Protein AF-A0A199UNR7-F1 (afdb_monomer)

Solvent-accessible surface area (backbone atoms only — not comparable to full-atom values): 13804 Å² total; per-residue (Å²): 111,67,66,64,53,51,51,52,52,50,52,52,49,51,50,49,51,55,50,48,45,63,70,42,50,60,59,48,50,53,36,59,68,68,33,53,96,53,27,48,63,50,45,42,53,50,50,54,52,56,42,51,53,48,44,53,50,49,54,63,61,47,64,79,64,77,68,59,67,69,63,51,52,53,53,45,52,50,51,52,51,46,54,53,48,46,53,53,53,47,50,47,57,50,38,76,45,40,69,61,51,30,49,52,48,23,48,53,53,56,45,29,46,97,84,70,43,80,56,74,55,76,66,84,68,60,61,69,61,39,49,51,52,18,50,51,54,24,50,41,35,52,42,56,40,23,42,66,54,79,57,96,71,82,71,62,59,54,63,50,48,50,68,73,67,44,87,71,82,56,90,84,61,84,86,84,80,96,75,73,86,80,73,58,79,42,73,32,84,60,56,98,74,51,59,72,93,37,51,62,44,37,33,41,52,50,53,50,50,50,52,51,52,48,63,73,46,45,59,62,54,51,50,47,52,52,45,20,52,50,44,53,56,54,67,74,67,64,80,89,125

Radius of gyration: 25.07 Å; Cα contacts (8 Å, |Δi|>4): 205; chains: 1; bounding box: 61×48×82 Å

Nearest PDB structures (foldseek):
  5och-assembly3_F  TM=2.591E-01  e=4.510E+00  Homo sapiens

Sequence (241 aa):
ISSVRAEKLSELSAQYEGRLNKALAEPVEALLDAAGDDTWPAIRKLLQKETRAAVSGLSSALSAYELDQETVDKMLLKLENYAKSVVESKAKEEAGRVLIRMKDRFSTLFSRDADSMPRVWTGKEDIRSITKTARSASMKLLSVMAAVRLDDESDNIEKTISRALGDNTNANSGVTDRSIQSFDPLASSSWDEVPIERTLITPVQCKSLWRQFKAETEYTVTQAIAAQATFSNCSLLTPVF

Secondary structure (DSSP, 8-state):
-HHHHHHHHHHHHHHHHHHHHHHHHHHHHHHHHH--TTHHHHHHHHHHHHHHHHHHHHHHHHGGG---HHHHHHHHHHHHHHHHHHHHHHHHHHHHTHHHHHHHHHHHHHHB-TTSPBPP--S-S-HHHHHHHHHHHHHHHHHHTTB---SS----HHHHHHHHHS--TTTT---S---S----GGG-SS-TTS-GGGBSS-HHHHHHHHHHHHHHHHHHHHHHHHHHHHHHHHHTT----

pLDDT: mean 87.5, std 14.68, range [34.09, 98.25]

Foldseek 3Di:
DVVVLVVVLVVLLVVLLVVLLVQQQVVLLVLLLQLDPCSQVVSLVSLVVSLVVSLVVSLVVCVVVPDDPVVSVVSSVVSSVSSVVSSLVNLLVNLVCLLVSLLVLLCQQLQADPVSDGDQLQQPDPLVVSNLVSNLSSLSSNQSSFWRPSDPDDFCSSVLSCVLVPPPVPPPDDDDDDDDPPPNCLVDQDGPRGDPSGGSAGSVRSVVSSVVSCVVCVVVSVVSVVSNVVNVVVVVVDDPD

Organism: Ananas comosus (NCBI:txid4615)

InterPro domains:
  IPR008803 RHD3/Sey1 [PTHR45923] (1-240)
  IPR046758 Sey1/RHD3-like, three-helix bundle domain [PF20428] (1-224)

Structure (mmCIF, N/CA/C/O backbone):
data_AF-A0A199UNR7-F1
#
_entry.id   AF-A0A199UNR7-F1
#
loop_
_atom_site.group_PDB
_atom_site.id
_atom_site.type_symbol
_atom_site.label_atom_id
_atom_site.label_alt_id
_atom_site.label_comp_id
_atom_site.label_asym_id
_atom_site.label_entity_id
_atom_site.label_seq_id
_atom_site.pdbx_PDB_ins_code
_atom_site.Cartn_x
_atom_site.Cartn_y
_atom_site.Cartn_z
_atom_site.occupancy
_atom_site.B_iso_or_equiv
_atom_site.auth_seq_id
_atom_site.auth_comp_id
_atom_site.auth_asym_id
_atom_site.auth_atom_id
_atom_site.pdbx_PDB_model_num
ATOM 1 N N . ILE A 1 1 ? -12.000 -0.729 43.894 1.00 60.19 1 ILE A N 1
ATOM 2 C CA . ILE A 1 1 ? -12.624 -1.680 42.935 1.00 60.19 1 ILE A CA 1
ATOM 3 C C . ILE A 1 1 ? -12.723 -1.077 41.528 1.00 60.19 1 ILE A C 1
ATOM 5 O O . ILE A 1 1 ? -12.331 -1.761 40.592 1.00 60.19 1 ILE A O 1
ATOM 9 N N . SER A 1 2 ? -13.137 0.189 41.349 1.00 69.75 2 SER A N 1
ATOM 10 C CA . SER A 1 2 ? -13.191 0.811 40.008 1.00 69.75 2 SER A CA 1
ATOM 11 C C . SER A 1 2 ? -11.822 0.941 39.316 1.00 69.75 2 SER A C 1
ATOM 13 O O . SER A 1 2 ? -11.742 0.645 38.131 1.00 69.75 2 SER A O 1
ATOM 15 N N . SER A 1 3 ? -10.744 1.278 40.045 1.00 78.50 3 SER A N 1
ATOM 16 C CA . SER A 1 3 ? -9.379 1.386 39.475 1.00 78.50 3 SER A CA 1
ATOM 17 C C . SER A 1 3 ? -8.889 0.069 38.863 1.00 78.50 3 SER A C 1
ATOM 19 O O . SER A 1 3 ? -8.519 0.022 37.699 1.00 78.50 3 SER A O 1
ATOM 21 N N . VAL A 1 4 ? -8.993 -1.033 39.615 1.00 85.3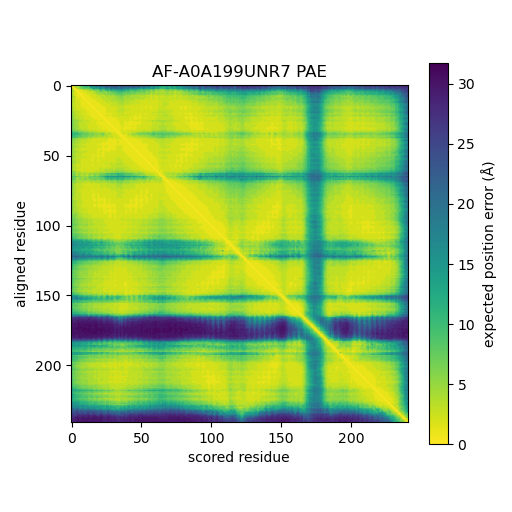1 4 VAL A N 1
ATOM 22 C CA . VAL A 1 4 ? -8.549 -2.366 39.165 1.00 85.31 4 VAL A CA 1
ATOM 23 C C . VAL A 1 4 ? -9.380 -2.869 37.978 1.00 85.31 4 VAL A C 1
ATOM 25 O O . VAL A 1 4 ? -8.854 -3.508 37.072 1.00 85.31 4 VAL A O 1
ATOM 28 N N . ARG A 1 5 ? -10.691 -2.584 37.959 1.00 82.94 5 ARG A N 1
ATOM 29 C CA . ARG A 1 5 ? -11.564 -2.931 36.826 1.00 82.94 5 ARG A CA 1
ATOM 30 C C . ARG A 1 5 ? -11.194 -2.128 35.576 1.00 82.94 5 ARG A C 1
ATOM 32 O O . ARG A 1 5 ? -11.126 -2.709 34.501 1.00 82.94 5 ARG A O 1
ATOM 39 N N . ALA A 1 6 ? -10.921 -0.832 35.716 1.00 85.81 6 ALA A N 1
ATOM 40 C CA . ALA A 1 6 ? -10.490 0.016 34.607 1.00 85.81 6 ALA A CA 1
ATOM 41 C C . ALA A 1 6 ? -9.133 -0.427 34.028 1.00 85.81 6 ALA A C 1
ATOM 43 O O . ALA A 1 6 ? -8.996 -0.523 32.810 1.00 85.81 6 ALA A O 1
ATOM 44 N N . GLU A 1 7 ? -8.167 -0.773 34.883 1.00 89.12 7 GLU A N 1
ATOM 45 C CA . GLU A 1 7 ? -6.861 -1.304 34.465 1.00 89.12 7 GLU A CA 1
ATOM 46 C C . GLU A 1 7 ? -7.005 -2.596 33.652 1.00 89.12 7 GLU A C 1
ATOM 48 O O . GLU A 1 7 ? -6.481 -2.681 32.542 1.00 89.12 7 GLU A O 1
ATOM 53 N N . LYS A 1 8 ? -7.794 -3.563 34.139 1.00 90.62 8 LYS A N 1
ATOM 54 C CA . LYS A 1 8 ? -8.042 -4.825 33.420 1.00 90.62 8 LYS A CA 1
ATOM 55 C C . LYS A 1 8 ? -8.716 -4.619 32.063 1.00 90.62 8 LYS A C 1
ATOM 57 O O . LYS A 1 8 ? -8.389 -5.310 31.104 1.00 90.62 8 LYS A O 1
ATOM 62 N N . LEU A 1 9 ? -9.648 -3.670 31.963 1.00 91.00 9 LEU A N 1
ATOM 63 C CA . LEU A 1 9 ? -10.309 -3.342 30.695 1.00 91.00 9 LEU A CA 1
ATOM 64 C C . LEU A 1 9 ? -9.353 -2.668 29.706 1.00 91.00 9 LEU A C 1
ATOM 66 O O . LEU A 1 9 ? -9.408 -2.945 28.506 1.00 91.00 9 LEU A O 1
ATOM 70 N N . SER A 1 10 ? -8.455 -1.817 30.205 1.00 91.19 10 SER A N 1
ATOM 71 C CA . 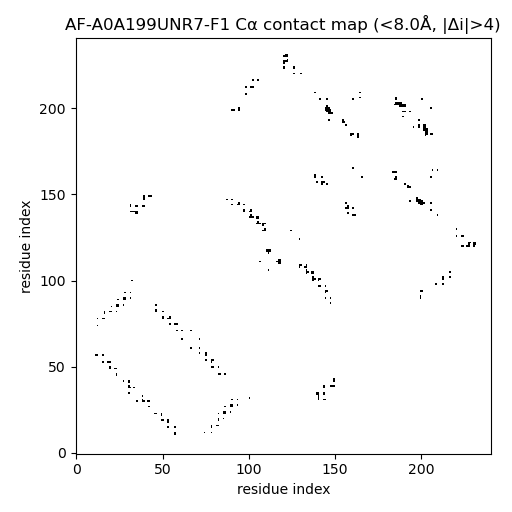SER A 1 10 ? -7.397 -1.217 29.393 1.00 91.19 10 SER A CA 1
ATOM 72 C C . SER A 1 10 ? -6.417 -2.275 28.884 1.00 91.19 10 SER A C 1
ATOM 74 O O . SER A 1 10 ? -6.073 -2.266 27.705 1.00 91.19 10 SER A O 1
ATOM 76 N N . GLU A 1 11 ? -6.000 -3.206 29.743 1.00 94.19 11 GLU A N 1
ATOM 77 C CA . GLU A 1 11 ? -5.126 -4.323 29.372 1.00 94.19 11 GLU A CA 1
ATOM 78 C C . GLU A 1 11 ? -5.786 -5.230 28.325 1.00 94.19 11 GLU A C 1
ATOM 80 O O . GLU A 1 11 ? -5.172 -5.563 27.311 1.00 94.19 11 GLU A O 1
ATOM 85 N N . LEU A 1 12 ? -7.064 -5.567 28.522 1.00 93.62 12 LEU A N 1
ATOM 86 C CA . LEU A 1 12 ? -7.842 -6.350 27.565 1.00 93.62 12 LEU A CA 1
ATOM 87 C C . LEU A 1 12 ? -7.937 -5.639 26.209 1.00 93.62 12 LEU A C 1
ATOM 89 O O . LEU A 1 12 ? -7.694 -6.254 25.172 1.00 93.62 12 LEU A O 1
ATOM 93 N N . SER A 1 13 ? -8.234 -4.337 26.208 1.00 92.31 13 SER A N 1
ATOM 94 C CA . SER A 1 13 ? -8.294 -3.534 24.981 1.00 92.31 13 SER A CA 1
ATOM 95 C C . SER A 1 13 ? -6.945 -3.529 24.259 1.00 92.31 13 SER A C 1
ATOM 97 O O . SER A 1 13 ? -6.887 -3.829 23.069 1.00 92.31 13 SER A O 1
ATOM 99 N N . ALA A 1 14 ? -5.850 -3.292 24.988 1.00 95.44 14 ALA A N 1
ATOM 100 C CA . ALA A 1 14 ? -4.495 -3.312 24.441 1.00 95.44 14 ALA A CA 1
ATOM 101 C C . ALA A 1 14 ? -4.108 -4.693 23.881 1.00 95.44 14 ALA A C 1
ATOM 103 O O . ALA A 1 14 ? -3.422 -4.785 22.863 1.00 95.44 14 ALA A O 1
ATOM 104 N N . GLN A 1 15 ? -4.575 -5.782 24.500 1.00 96.62 15 GLN A N 1
ATOM 105 C CA . GLN A 1 15 ? -4.359 -7.135 23.990 1.00 96.62 15 GLN A CA 1
ATOM 106 C C . GLN A 1 15 ? -5.033 -7.339 22.625 1.00 96.62 15 GLN A C 1
ATOM 108 O O . GLN A 1 15 ? -4.413 -7.903 21.719 1.00 96.62 15 GLN A O 1
ATOM 113 N N . TYR A 1 16 ? -6.283 -6.899 22.466 1.00 96.31 16 TYR A N 1
ATOM 114 C CA . TYR A 1 16 ? -7.000 -7.006 21.192 1.00 96.31 16 TYR A CA 1
ATOM 115 C C . TYR A 1 16 ? -6.423 -6.074 20.124 1.00 96.31 16 TYR A C 1
ATOM 117 O O . TYR A 1 16 ? -6.224 -6.524 18.996 1.00 96.31 16 TYR A O 1
ATOM 125 N N . GLU A 1 17 ? -6.067 -4.838 20.481 1.00 97.25 17 GLU A N 1
ATOM 126 C CA . GLU A 1 17 ? -5.335 -3.914 19.605 1.00 97.25 17 GLU A CA 1
ATOM 127 C C . GLU A 1 17 ? -4.019 -4.557 19.122 1.00 97.25 17 GLU A C 1
ATOM 129 O O . GLU A 1 17 ? -3.767 -4.654 17.922 1.00 97.25 17 GLU A O 1
ATOM 134 N N . GLY A 1 18 ? -3.218 -5.125 20.029 1.00 97.00 18 GLY A N 1
ATOM 135 C CA . GLY A 1 18 ? -1.958 -5.785 19.681 1.00 97.00 18 GLY A CA 1
ATOM 136 C C . GLY A 1 18 ? -2.122 -7.013 18.775 1.00 97.00 18 GLY A C 1
ATOM 137 O O . GLY A 1 18 ? -1.301 -7.232 17.880 1.00 97.00 18 GLY A O 1
ATOM 138 N N . ARG A 1 19 ? -3.180 -7.814 18.966 1.00 95.38 19 ARG A N 1
ATOM 139 C CA . ARG A 1 19 ? -3.512 -8.935 18.064 1.00 95.38 19 ARG A CA 1
ATOM 140 C C . ARG A 1 19 ? -3.913 -8.435 16.681 1.00 95.38 19 ARG A C 1
ATOM 142 O O . ARG A 1 19 ? -3.441 -8.978 15.686 1.00 95.38 19 ARG A O 1
ATOM 149 N N . LEU A 1 20 ? -4.743 -7.397 16.630 1.00 96.00 20 LEU A N 1
ATOM 150 C CA . LEU A 1 20 ? -5.230 -6.816 15.386 1.00 96.00 20 LEU A CA 1
ATOM 151 C C . LEU A 1 20 ? -4.092 -6.179 14.586 1.00 96.00 20 LEU A C 1
ATOM 153 O O . LEU A 1 20 ? -3.989 -6.405 13.385 1.00 96.00 20 LEU A O 1
ATOM 157 N N . ASN A 1 21 ? -3.172 -5.486 15.260 1.00 97.62 21 ASN A N 1
ATOM 158 C CA . ASN A 1 21 ? -1.970 -4.951 14.631 1.00 97.62 21 ASN A CA 1
ATOM 159 C C . ASN A 1 21 ? -1.129 -6.055 13.975 1.00 97.62 21 ASN A C 1
ATOM 161 O O . ASN A 1 21 ? -0.748 -5.924 12.819 1.00 97.62 21 ASN A O 1
ATOM 165 N N . LYS A 1 22 ? -0.892 -7.176 14.670 1.00 96.25 22 LYS A N 1
ATOM 166 C CA . LYS A 1 22 ? -0.152 -8.317 14.099 1.00 96.25 22 LYS A CA 1
ATOM 167 C C . LYS A 1 22 ? -0.871 -8.944 12.902 1.00 96.25 22 LYS A C 1
ATOM 169 O O . LYS A 1 22 ? -0.226 -9.281 11.919 1.00 96.25 22 LYS A O 1
ATOM 174 N N . ALA A 1 23 ? -2.194 -9.089 12.979 1.00 96.88 23 ALA A N 1
ATOM 175 C CA . ALA A 1 23 ? -2.993 -9.692 11.914 1.00 96.88 23 ALA A CA 1
ATOM 176 C C . ALA A 1 23 ? -3.120 -8.802 10.664 1.00 96.88 23 ALA A C 1
ATOM 178 O O . ALA A 1 23 ? -3.358 -9.317 9.574 1.00 96.88 23 ALA A O 1
ATOM 179 N N . LEU A 1 24 ? -2.978 -7.480 10.812 1.00 98.25 24 LEU A N 1
ATOM 180 C CA . LEU A 1 24 ? -3.144 -6.521 9.719 1.00 98.25 24 LEU A CA 1
ATOM 181 C C . LEU A 1 24 ? -1.818 -6.005 9.152 1.00 98.25 24 LEU A C 1
ATOM 183 O O . LEU A 1 24 ? -1.697 -5.907 7.937 1.00 98.25 24 LEU A O 1
ATOM 187 N N . ALA A 1 25 ? -0.828 -5.676 9.985 1.00 97.56 25 ALA A N 1
ATOM 188 C CA . ALA A 1 25 ? 0.341 -4.911 9.549 1.00 97.56 25 ALA A CA 1
ATOM 189 C C . ALA A 1 25 ? 1.177 -5.626 8.474 1.00 97.56 25 ALA A C 1
ATOM 191 O O . ALA A 1 25 ? 1.429 -5.040 7.422 1.00 97.56 25 ALA A O 1
ATOM 192 N N . GLU A 1 26 ? 1.582 -6.879 8.712 1.00 96.69 26 GLU A N 1
ATOM 193 C CA . GLU A 1 26 ? 2.405 -7.639 7.757 1.00 96.69 26 GLU A CA 1
ATOM 194 C C . GLU A 1 26 ? 1.631 -8.007 6.479 1.00 96.69 26 GLU A C 1
ATOM 196 O O . GLU A 1 26 ? 2.162 -7.796 5.386 1.00 96.69 26 GLU A O 1
ATOM 201 N N . PRO A 1 27 ? 0.371 -8.492 6.540 1.00 97.75 27 PRO A N 1
ATOM 202 C CA . PRO A 1 27 ? -0.353 -8.803 5.311 1.00 97.75 27 PRO A CA 1
ATOM 203 C C . PRO A 1 27 ? -0.698 -7.562 4.477 1.00 97.75 27 PRO A C 1
ATOM 205 O O . PRO A 1 27 ? -0.681 -7.637 3.251 1.00 97.75 27 PRO A O 1
ATOM 208 N N . VAL A 1 28 ? -0.981 -6.414 5.107 1.00 98.12 28 VAL A N 1
ATOM 209 C CA . VAL A 1 28 ? -1.194 -5.145 4.387 1.00 98.12 28 VAL A CA 1
ATOM 210 C C . VAL A 1 28 ? 0.082 -4.706 3.676 1.00 98.12 28 VAL A C 1
ATOM 212 O O . VAL A 1 28 ? 0.015 -4.321 2.513 1.00 98.12 28 VAL A O 1
ATOM 215 N N . GLU A 1 29 ? 1.237 -4.808 4.337 1.00 96.75 29 GLU A N 1
ATOM 216 C CA . GLU A 1 29 ? 2.544 -4.538 3.726 1.00 96.75 29 GLU A CA 1
ATOM 217 C C . GLU A 1 29 ? 2.778 -5.419 2.492 1.00 96.75 29 GLU A C 1
ATOM 219 O O . GLU A 1 29 ? 3.082 -4.911 1.415 1.00 96.75 29 GLU A O 1
ATOM 224 N N . ALA A 1 30 ? 2.533 -6.727 2.604 1.00 96.50 30 ALA A N 1
ATOM 225 C CA . ALA A 1 30 ? 2.687 -7.654 1.484 1.00 96.50 30 ALA A CA 1
ATOM 226 C C . ALA A 1 30 ? 1.745 -7.338 0.304 1.00 96.50 30 ALA A C 1
ATOM 228 O O . ALA A 1 30 ? 2.157 -7.396 -0.857 1.00 96.50 30 ALA A O 1
ATOM 229 N N . LEU A 1 31 ? 0.486 -6.978 0.582 1.00 97.19 31 LEU A N 1
ATOM 230 C CA . LEU A 1 31 ? -0.493 -6.612 -0.450 1.00 97.19 31 LEU A CA 1
ATOM 231 C C . LEU A 1 31 ? -0.131 -5.299 -1.158 1.00 97.19 31 LEU A C 1
ATOM 233 O O . LEU A 1 31 ? -0.316 -5.184 -2.375 1.00 97.19 31 LEU A O 1
ATOM 237 N N . LEU A 1 32 ? 0.376 -4.317 -0.408 1.00 96.38 32 LEU A N 1
ATOM 238 C CA . LEU A 1 32 ? 0.842 -3.040 -0.949 1.00 96.38 32 LEU A CA 1
ATOM 239 C C . LEU A 1 32 ? 2.113 -3.207 -1.781 1.00 96.38 32 LEU A C 1
ATOM 241 O O . LEU A 1 32 ? 2.226 -2.563 -2.823 1.00 96.38 32 LEU A O 1
ATOM 245 N N . ASP A 1 33 ? 3.028 -4.089 -1.373 1.00 93.00 33 ASP A N 1
ATOM 246 C CA . ASP A 1 33 ? 4.213 -4.407 -2.168 1.00 93.00 33 ASP A CA 1
ATOM 247 C C . ASP A 1 33 ? 3.822 -5.038 -3.509 1.00 93.00 33 ASP A C 1
ATOM 249 O O . ASP A 1 33 ? 4.270 -4.568 -4.556 1.00 93.00 33 ASP A O 1
ATOM 253 N N . ALA A 1 34 ? 2.935 -6.041 -3.502 1.00 91.94 34 ALA A N 1
ATOM 254 C CA . ALA A 1 34 ? 2.497 -6.742 -4.711 1.00 91.94 34 ALA A CA 1
ATOM 255 C C . ALA A 1 34 ? 1.892 -5.805 -5.775 1.00 91.94 34 ALA A C 1
ATOM 257 O O . ALA A 1 34 ? 2.138 -6.002 -6.966 1.00 91.94 34 ALA A O 1
ATOM 258 N N . ALA A 1 35 ? 1.161 -4.770 -5.340 1.00 91.62 35 ALA A N 1
ATOM 259 C CA . ALA A 1 35 ? 0.583 -3.719 -6.184 1.00 91.62 35 ALA A CA 1
ATOM 260 C C . ALA A 1 35 ? -0.248 -4.219 -7.381 1.00 91.62 35 ALA A C 1
ATOM 262 O O . ALA A 1 35 ? -0.110 -3.730 -8.506 1.00 91.62 35 ALA A O 1
ATOM 263 N N . GLY A 1 36 ? -1.123 -5.189 -7.124 1.00 90.12 36 GLY A N 1
ATOM 264 C CA . GLY A 1 36 ? -2.105 -5.680 -8.085 1.00 90.12 36 GLY A CA 1
ATOM 265 C C . GLY A 1 36 ? -3.348 -4.791 -8.179 1.00 90.12 36 GLY A C 1
ATOM 266 O O . GLY A 1 36 ? -3.565 -3.882 -7.373 1.00 90.12 36 GLY A O 1
ATOM 267 N N . ASP A 1 37 ? -4.206 -5.091 -9.156 1.00 89.94 37 ASP A N 1
ATOM 268 C CA . ASP A 1 37 ? -5.532 -4.465 -9.297 1.00 89.94 37 ASP A CA 1
ATOM 269 C C . ASP A 1 37 ? -6.433 -4.737 -8.081 1.00 89.94 37 ASP A C 1
ATOM 271 O O . ASP A 1 37 ? -7.318 -3.949 -7.748 1.00 89.94 37 ASP A O 1
ATOM 275 N N . ASP A 1 38 ? -6.189 -5.851 -7.395 1.00 92.75 38 ASP A N 1
ATOM 276 C CA . ASP A 1 38 ? -6.940 -6.329 -6.245 1.00 92.75 38 ASP A CA 1
ATOM 277 C C . ASP A 1 38 ? -6.323 -5.934 -4.895 1.00 92.75 38 ASP A C 1
ATOM 279 O O . ASP A 1 38 ? -6.910 -6.268 -3.867 1.00 92.75 38 ASP A O 1
ATOM 283 N N . THR A 1 39 ? -5.211 -5.182 -4.856 1.00 95.44 39 THR A N 1
ATOM 284 C CA . THR A 1 39 ? -4.526 -4.807 -3.602 1.00 95.44 39 THR A CA 1
ATOM 285 C C . THR A 1 39 ? -5.485 -4.188 -2.581 1.00 95.44 39 THR A C 1
ATOM 287 O O . THR A 1 39 ? -5.620 -4.689 -1.465 1.00 95.44 39 THR A O 1
ATOM 290 N N . TRP A 1 40 ? -6.190 -3.115 -2.947 1.00 96.25 40 TRP A N 1
ATOM 291 C CA . TRP A 1 40 ? -7.112 -2.438 -2.032 1.00 96.25 40 TRP A CA 1
ATOM 292 C C . TRP A 1 40 ? -8.375 -3.260 -1.720 1.00 96.25 40 TRP A C 1
ATOM 294 O O . TRP A 1 40 ? -8.718 -3.363 -0.541 1.00 96.25 40 TRP A O 1
ATOM 304 N N . PRO A 1 41 ? -9.034 -3.921 -2.695 1.00 96.06 41 PRO A N 1
ATOM 305 C CA . PRO A 1 41 ? -10.086 -4.900 -2.408 1.00 96.06 41 PRO A CA 1
ATOM 306 C C . PRO A 1 41 ? -9.670 -6.004 -1.418 1.00 96.06 41 PRO A C 1
ATOM 308 O O . PRO A 1 41 ? -10.424 -6.330 -0.496 1.00 96.06 41 PRO A O 1
ATOM 311 N N . ALA A 1 42 ? -8.462 -6.555 -1.560 1.00 97.12 42 ALA A N 1
ATOM 312 C CA . ALA A 1 42 ? -7.918 -7.569 -0.662 1.00 97.12 42 ALA A CA 1
ATOM 313 C C . ALA A 1 42 ? -7.668 -7.005 0.744 1.00 97.12 42 ALA A C 1
ATOM 315 O O . ALA A 1 42 ? -8.053 -7.640 1.729 1.00 97.12 42 ALA A O 1
ATOM 316 N N . ILE A 1 43 ? -7.118 -5.788 0.847 1.00 97.81 43 ILE A N 1
ATOM 317 C CA . ILE A 1 43 ? -6.945 -5.071 2.121 1.00 97.81 43 ILE A CA 1
ATOM 318 C C . ILE A 1 43 ? -8.299 -4.832 2.801 1.00 97.81 43 ILE A C 1
ATOM 320 O O . ILE A 1 43 ? -8.426 -5.096 3.995 1.00 97.81 43 ILE A O 1
ATOM 324 N N . ARG A 1 44 ? -9.338 -4.404 2.066 1.00 97.25 44 ARG A N 1
ATOM 325 C CA . ARG A 1 44 ? -10.695 -4.216 2.617 1.00 97.25 44 ARG A CA 1
ATOM 326 C C . ARG A 1 44 ? -11.257 -5.517 3.182 1.00 97.25 44 ARG A C 1
ATOM 328 O O . ARG A 1 44 ? -11.770 -5.539 4.302 1.00 97.25 44 ARG A O 1
ATOM 335 N N . LYS A 1 45 ? -11.127 -6.615 2.432 1.00 97.25 45 LYS A N 1
ATOM 336 C CA . LYS A 1 45 ? -11.583 -7.944 2.863 1.00 97.25 45 LYS A CA 1
ATOM 337 C C . LYS A 1 45 ? -10.844 -8.419 4.115 1.00 97.25 45 LYS A C 1
ATOM 339 O O . LYS A 1 45 ? -11.477 -8.944 5.032 1.00 97.25 45 LYS A O 1
ATOM 344 N N . LEU A 1 46 ? -9.525 -8.228 4.162 1.00 97.81 46 LEU A N 1
ATOM 345 C CA . LEU A 1 46 ? -8.697 -8.546 5.322 1.00 97.81 46 LEU A CA 1
ATOM 346 C C . LEU A 1 46 ? -9.119 -7.715 6.542 1.00 97.81 46 LEU A C 1
ATOM 348 O O . LEU A 1 46 ? -9.438 -8.286 7.582 1.00 97.81 46 LEU A O 1
ATOM 352 N N . LEU A 1 47 ? -9.193 -6.389 6.392 1.00 97.62 47 LEU A N 1
ATOM 353 C CA . LEU A 1 47 ? -9.611 -5.464 7.443 1.00 97.62 47 LEU A CA 1
ATOM 354 C C . LEU A 1 47 ? -10.974 -5.860 8.011 1.00 97.62 47 LEU A C 1
ATOM 356 O O . LEU A 1 47 ? -11.117 -5.987 9.224 1.00 97.62 47 LEU A O 1
ATOM 360 N N . GLN A 1 48 ? -11.962 -6.120 7.151 1.00 97.25 48 GLN A N 1
ATOM 361 C CA . GLN A 1 48 ? -13.297 -6.527 7.582 1.00 97.25 48 GLN A CA 1
ATOM 362 C C . GLN A 1 48 ? -13.273 -7.849 8.362 1.00 97.25 48 GLN A C 1
ATOM 364 O O . GLN A 1 48 ? -13.922 -7.962 9.404 1.00 97.25 48 GLN A O 1
ATOM 369 N N . LYS A 1 49 ? -12.540 -8.852 7.865 1.00 97.88 49 LYS A N 1
ATOM 370 C CA . LYS A 1 49 ? -12.452 -10.180 8.483 1.00 97.88 49 LYS A CA 1
ATOM 371 C C . LYS A 1 49 ? -11.814 -10.113 9.870 1.00 97.88 49 LYS A C 1
ATOM 373 O O . LYS A 1 49 ? -12.406 -10.606 10.831 1.00 97.88 49 LYS A O 1
ATOM 378 N N . GLU A 1 50 ? -10.636 -9.505 9.972 1.00 97.69 50 GLU A N 1
ATOM 379 C CA . GLU A 1 50 ? -9.870 -9.470 11.221 1.00 97.69 50 GLU A CA 1
ATOM 380 C C . GLU A 1 50 ? -10.523 -8.540 12.252 1.00 97.69 50 GLU A C 1
ATOM 382 O O . GLU A 1 50 ? -10.615 -8.893 13.427 1.00 97.69 50 GLU A O 1
ATOM 387 N N . THR A 1 51 ? -11.088 -7.407 11.816 1.00 97.31 51 THR A N 1
ATOM 388 C CA . THR A 1 51 ? -11.827 -6.501 12.713 1.00 97.31 51 THR A CA 1
ATOM 389 C C . THR A 1 51 ? -13.064 -7.182 13.285 1.00 97.31 51 THR A C 1
ATOM 391 O O . THR A 1 51 ? -13.274 -7.143 14.493 1.00 97.31 51 THR A O 1
ATOM 394 N N . ARG A 1 52 ? -13.856 -7.883 12.459 1.00 97.19 52 ARG A N 1
ATOM 395 C CA . ARG A 1 52 ? -15.044 -8.614 12.936 1.00 97.19 52 ARG A CA 1
ATOM 396 C C . ARG A 1 52 ? -14.676 -9.687 13.960 1.00 97.19 52 ARG A C 1
ATOM 398 O O . ARG A 1 52 ? -15.365 -9.826 14.969 1.00 97.19 52 ARG A O 1
ATOM 405 N N . ALA A 1 53 ? -13.600 -10.434 13.710 1.00 96.81 53 ALA A N 1
ATOM 406 C CA . ALA A 1 53 ? -13.111 -11.443 14.644 1.00 96.81 53 ALA A CA 1
ATOM 407 C C . ALA A 1 53 ? -12.664 -10.813 15.976 1.00 96.81 53 ALA A C 1
ATOM 409 O O . ALA A 1 53 ? -13.041 -11.297 17.044 1.00 96.81 53 ALA A O 1
ATOM 410 N N . ALA A 1 54 ? -11.920 -9.704 15.923 1.00 96.19 54 ALA A N 1
ATOM 411 C CA . ALA A 1 54 ? -11.444 -9.001 17.110 1.00 96.19 54 ALA A CA 1
ATOM 412 C C . ALA A 1 54 ? -12.590 -8.362 17.917 1.00 96.19 54 ALA A C 1
ATOM 414 O O . ALA A 1 54 ? -12.625 -8.514 19.135 1.00 96.19 54 ALA A O 1
ATOM 415 N N . VAL A 1 55 ? -13.559 -7.724 17.252 1.00 96.25 55 VAL A N 1
ATOM 416 C CA . VAL A 1 55 ? -14.757 -7.128 17.874 1.00 96.25 55 VAL A CA 1
ATOM 417 C C . VAL A 1 55 ? -15.622 -8.196 18.542 1.00 96.25 55 VAL A C 1
ATOM 419 O O . VAL A 1 55 ? -16.018 -8.028 19.694 1.00 96.25 55 VAL A O 1
ATOM 422 N N . SER A 1 56 ? -15.868 -9.326 17.870 1.00 95.62 56 SER A N 1
ATOM 423 C CA . SER A 1 56 ? -16.624 -10.445 18.451 1.00 95.62 56 SER A CA 1
ATOM 424 C C . SER A 1 56 ? -15.917 -11.044 19.673 1.00 95.62 56 SER A C 1
ATOM 426 O O . SER A 1 56 ? -16.557 -11.307 20.696 1.00 95.62 56 SER A O 1
ATOM 428 N N . GLY A 1 57 ? -14.591 -11.202 19.600 1.00 95.38 57 GLY A N 1
ATOM 429 C CA . GLY A 1 57 ? -13.784 -11.669 20.725 1.00 95.38 57 GLY A CA 1
ATOM 430 C C . GLY A 1 57 ? -13.803 -10.698 21.907 1.00 95.38 57 GLY A C 1
ATOM 431 O O . GLY A 1 57 ? -14.026 -11.120 23.043 1.00 95.38 57 GLY A O 1
ATOM 432 N N . LEU A 1 58 ? -13.619 -9.397 21.652 1.00 94.31 58 LEU A N 1
ATOM 433 C CA . LEU A 1 58 ? -13.645 -8.371 22.693 1.00 94.31 58 LEU A CA 1
ATOM 434 C C . LEU A 1 58 ? -15.030 -8.285 23.343 1.00 94.31 58 LEU A C 1
ATOM 436 O O . LEU A 1 58 ? -15.118 -8.324 24.564 1.00 94.31 58 LEU A O 1
ATOM 440 N N . SER A 1 59 ? -16.107 -8.263 22.554 1.00 94.25 59 SER A N 1
ATOM 441 C CA . SER A 1 59 ? -17.487 -8.265 23.060 1.00 94.25 59 SER A CA 1
ATOM 442 C C . SER A 1 59 ? -17.755 -9.459 23.987 1.00 94.25 59 SER A C 1
ATOM 444 O O . SER A 1 59 ? -18.249 -9.281 25.101 1.00 94.25 59 SER A O 1
ATOM 446 N N . SER A 1 60 ? -17.321 -10.659 23.584 1.00 94.00 60 SER A N 1
ATOM 447 C CA . SER A 1 60 ? -17.446 -11.873 24.404 1.00 94.00 60 SER A CA 1
ATOM 448 C C . SER A 1 60 ? -16.625 -11.802 25.696 1.00 94.00 60 SER A C 1
ATOM 450 O O . SER A 1 60 ? -17.038 -12.326 26.723 1.00 94.00 60 SER A O 1
ATOM 452 N N . ALA A 1 61 ? -15.457 -11.155 25.676 1.00 92.62 61 ALA A N 1
ATOM 453 C CA . ALA A 1 61 ? -14.632 -10.984 26.870 1.00 92.62 61 ALA A CA 1
ATOM 454 C C . ALA A 1 61 ? -15.189 -9.912 27.826 1.00 92.62 61 ALA A C 1
ATOM 456 O O . ALA A 1 61 ? -15.032 -10.030 29.042 1.00 92.62 61 ALA A O 1
ATOM 457 N N . LEU A 1 62 ? -15.854 -8.883 27.293 1.00 92.50 62 LEU A N 1
ATOM 458 C CA . LEU A 1 62 ? -16.466 -7.802 28.070 1.00 92.50 62 LEU A CA 1
ATOM 459 C C . LEU A 1 62 ? -17.742 -8.239 28.803 1.00 92.50 62 LEU A C 1
ATOM 461 O O . LEU A 1 62 ? -18.069 -7.645 29.831 1.00 92.50 62 LEU A O 1
ATOM 465 N N . SER A 1 63 ? -18.432 -9.293 28.348 1.00 89.81 63 SER A N 1
ATOM 466 C CA . SER A 1 63 ? -19.660 -9.780 28.998 1.00 89.81 63 SER A CA 1
ATOM 467 C C . SER A 1 63 ? -19.442 -10.217 30.452 1.00 89.81 63 SER A C 1
ATOM 469 O O . SER A 1 63 ? -20.355 -10.122 31.267 1.00 89.81 63 SER A O 1
ATOM 471 N N . ALA A 1 64 ? -18.223 -10.638 30.804 1.00 88.94 64 ALA A N 1
ATOM 472 C CA . ALA A 1 64 ? -17.849 -11.022 32.165 1.00 88.94 64 ALA A CA 1
ATOM 473 C C . ALA A 1 64 ? -17.705 -9.832 33.132 1.00 88.94 64 ALA A C 1
ATOM 475 O O . ALA A 1 64 ? -17.552 -10.035 34.335 1.00 88.94 64 ALA A O 1
ATOM 476 N N . TYR A 1 65 ? -17.707 -8.598 32.621 1.00 85.38 65 TYR A N 1
ATOM 477 C CA . TYR A 1 65 ? -17.428 -7.405 33.413 1.00 85.38 65 TYR A CA 1
ATOM 478 C C . TYR A 1 65 ? -18.682 -6.636 33.834 1.00 85.38 65 TYR A C 1
ATOM 480 O O . TYR A 1 65 ? -18.517 -5.683 34.581 1.00 85.38 65 TYR A O 1
ATOM 488 N N . GLU A 1 66 ? -19.896 -7.013 33.410 1.00 85.88 66 GLU A N 1
ATOM 489 C CA . GLU A 1 66 ? -21.150 -6.299 33.748 1.00 85.88 66 GLU A CA 1
ATOM 490 C C . GLU A 1 66 ? -21.048 -4.783 33.474 1.00 85.88 66 GLU A C 1
ATOM 492 O O . GLU A 1 66 ? -21.197 -3.941 34.366 1.00 85.88 66 GLU A O 1
ATOM 497 N N . LEU A 1 67 ? -20.649 -4.422 32.254 1.00 87.44 67 LEU A N 1
ATOM 498 C CA . LEU A 1 67 ? -20.577 -3.032 31.791 1.00 87.44 67 LEU A CA 1
ATOM 499 C C . LEU A 1 67 ? -21.928 -2.584 31.232 1.00 87.44 67 LEU A C 1
ATOM 501 O O . LEU A 1 67 ? -22.705 -3.404 30.744 1.00 87.44 67 LEU A O 1
ATOM 505 N N . ASP A 1 68 ? -22.189 -1.281 31.280 1.00 90.94 68 ASP A N 1
ATOM 506 C CA . ASP A 1 68 ? -23.291 -0.694 30.529 1.00 90.94 68 ASP A CA 1
ATOM 507 C C . ASP A 1 68 ? -23.024 -0.788 29.016 1.00 90.94 68 ASP A C 1
ATOM 509 O O . ASP A 1 68 ? -21.875 -0.856 28.562 1.00 90.94 68 ASP A O 1
ATOM 513 N N . GLN A 1 69 ? -24.104 -0.799 28.237 1.00 91.19 69 GLN A N 1
ATOM 514 C CA . GLN A 1 69 ? -24.024 -0.990 26.791 1.00 91.19 69 GLN A CA 1
ATOM 515 C C . GLN A 1 69 ? -23.248 0.139 26.096 1.00 91.19 69 GLN A C 1
ATOM 517 O O . GLN A 1 69 ? -22.489 -0.133 25.172 1.00 91.19 69 GLN A O 1
ATOM 522 N N . GLU A 1 70 ? -23.366 1.382 26.574 1.00 93.50 70 GLU A N 1
ATOM 523 C CA . GLU A 1 70 ? -22.682 2.540 25.985 1.00 93.50 70 GLU A CA 1
ATOM 524 C C . GLU A 1 70 ? -21.156 2.408 26.106 1.00 93.50 70 GLU A C 1
ATOM 526 O O . GLU A 1 70 ? -20.420 2.632 25.139 1.00 93.50 70 GLU A O 1
ATOM 531 N N . THR A 1 71 ? -20.662 1.977 27.269 1.00 90.62 71 THR A N 1
ATOM 532 C CA . THR A 1 71 ? -19.235 1.719 27.487 1.00 90.62 71 THR A CA 1
ATOM 533 C C . THR A 1 71 ? -18.725 0.584 26.601 1.00 90.62 71 THR A C 1
ATOM 535 O O . THR A 1 71 ? -17.632 0.699 26.038 1.00 90.62 71 THR A O 1
ATOM 538 N N . VAL A 1 72 ? -19.500 -0.497 26.449 1.00 92.81 72 VAL A N 1
ATOM 539 C CA . VAL A 1 72 ? -19.143 -1.611 25.555 1.00 92.81 72 VAL A CA 1
ATOM 540 C C . VAL A 1 72 ? -19.054 -1.123 24.111 1.00 92.81 72 VAL A C 1
ATOM 542 O O . VAL A 1 72 ? -18.012 -1.301 23.480 1.00 92.81 72 VAL A O 1
ATOM 545 N N . ASP A 1 73 ? -20.083 -0.439 23.614 1.00 94.25 73 ASP A N 1
ATOM 546 C CA . ASP A 1 73 ? -20.136 0.062 22.237 1.00 94.25 73 ASP A CA 1
ATOM 547 C C . ASP A 1 73 ? -18.972 1.015 21.943 1.00 94.25 73 ASP A C 1
ATOM 549 O O . ASP A 1 73 ? -18.308 0.904 20.910 1.00 94.25 73 ASP A O 1
ATOM 553 N N . LYS A 1 74 ? -18.635 1.898 22.891 1.00 95.31 74 LYS A N 1
ATOM 554 C CA . LYS A 1 74 ? -17.485 2.804 22.774 1.00 95.31 74 LYS A CA 1
ATOM 555 C C . LYS A 1 74 ? -16.153 2.056 22.671 1.00 95.31 74 LYS A C 1
ATOM 557 O O . LYS A 1 74 ? -15.281 2.471 21.904 1.00 95.31 74 LYS A O 1
ATOM 562 N N . MET A 1 75 ? -15.971 0.971 23.426 1.00 94.50 75 MET A N 1
ATOM 563 C CA . MET A 1 75 ? -14.760 0.145 23.349 1.00 94.50 75 MET A CA 1
ATOM 564 C C . MET A 1 75 ? -14.667 -0.611 22.020 1.00 94.50 75 MET A C 1
ATOM 566 O O . MET A 1 75 ? -13.587 -0.663 21.430 1.00 94.50 75 MET A O 1
ATOM 570 N N . LEU A 1 76 ? -15.785 -1.145 21.518 1.00 96.00 76 LEU A N 1
ATOM 571 C CA . LEU A 1 76 ? -15.823 -1.826 20.222 1.00 96.00 76 LEU A CA 1
ATOM 572 C C . LEU A 1 76 ? -15.536 -0.851 19.071 1.00 96.00 76 LEU A C 1
ATOM 574 O O . LEU A 1 76 ? -14.666 -1.129 18.248 1.00 96.00 76 LEU A O 1
ATOM 578 N N . LEU A 1 77 ? -16.157 0.334 19.072 1.00 96.19 77 LEU A N 1
ATOM 579 C CA . LEU A 1 77 ? -15.883 1.390 18.088 1.00 96.19 77 LEU A CA 1
ATOM 580 C C . LEU A 1 77 ? -14.421 1.850 18.121 1.00 96.19 77 LEU A C 1
ATOM 582 O O . LEU A 1 77 ? -13.819 2.097 17.074 1.00 96.19 77 LEU A O 1
ATOM 586 N N . LYS A 1 78 ? -13.815 1.954 19.312 1.00 96.69 78 LYS A N 1
ATOM 587 C CA . LYS A 1 78 ? -12.385 2.270 19.433 1.00 96.69 78 LYS A CA 1
ATOM 588 C C . LYS A 1 78 ? -11.527 1.204 18.747 1.00 96.69 78 LYS A C 1
ATOM 590 O O . LYS A 1 78 ? -10.585 1.562 18.044 1.00 96.69 78 LYS A O 1
ATOM 595 N N . LEU A 1 79 ? -11.859 -0.077 18.917 1.00 96.69 79 LEU A N 1
ATOM 596 C CA . LEU A 1 79 ? -11.134 -1.179 18.285 1.00 96.69 79 LEU A CA 1
ATOM 597 C C . LEU A 1 79 ? -11.295 -1.176 16.755 1.00 96.69 79 LEU A C 1
ATOM 599 O O . LEU A 1 79 ? -10.316 -1.384 16.040 1.00 96.69 79 LEU A O 1
ATOM 603 N N . GLU A 1 80 ? -12.492 -0.886 16.242 1.00 97.00 80 GLU A N 1
ATOM 604 C CA . GLU A 1 80 ? -12.734 -0.739 14.798 1.00 97.00 80 GLU A CA 1
ATOM 605 C C . GLU A 1 80 ? -11.929 0.417 14.192 1.00 97.00 80 GLU A C 1
ATOM 607 O O . GLU A 1 80 ? -11.289 0.265 13.148 1.00 97.00 80 GLU A O 1
ATOM 612 N N . ASN A 1 81 ? -11.910 1.566 14.870 1.00 97.19 81 ASN A N 1
ATOM 613 C CA . ASN A 1 81 ? -11.120 2.720 14.447 1.00 97.19 81 ASN A CA 1
ATOM 614 C C . ASN A 1 81 ? -9.615 2.439 14.532 1.00 97.19 81 ASN A C 1
ATOM 616 O O . ASN A 1 81 ? -8.866 2.834 13.638 1.00 97.19 81 ASN A O 1
ATOM 620 N N . TYR A 1 82 ? -9.171 1.705 15.556 1.00 97.69 82 TYR A N 1
ATOM 621 C CA . TYR A 1 82 ? -7.786 1.257 15.659 1.00 97.69 82 TYR A CA 1
ATOM 622 C C . TYR A 1 82 ? -7.395 0.391 14.454 1.00 97.69 82 TYR A C 1
ATOM 624 O O . TYR A 1 82 ? -6.358 0.635 13.840 1.00 97.69 82 TYR A O 1
ATOM 632 N N . ALA A 1 83 ? -8.253 -0.547 14.044 1.00 97.62 83 ALA A N 1
ATOM 633 C CA . ALA A 1 83 ? -8.031 -1.390 12.869 1.00 97.62 83 ALA A CA 1
ATOM 634 C C . ALA A 1 83 ? -7.775 -0.572 11.593 1.00 97.62 83 ALA A C 1
ATOM 636 O O . ALA A 1 83 ? -6.803 -0.816 10.877 1.00 97.62 83 ALA A O 1
ATOM 637 N N . LYS A 1 84 ? -8.623 0.435 11.337 1.00 97.12 84 LYS A N 1
ATOM 638 C CA . LYS A 1 84 ? -8.460 1.362 10.206 1.00 97.12 84 LYS A CA 1
ATOM 639 C C . LYS A 1 84 ? -7.138 2.120 10.300 1.00 97.12 84 LYS A C 1
ATOM 641 O O . LYS A 1 84 ? -6.382 2.144 9.332 1.00 97.12 84 LYS A O 1
ATOM 646 N N . SER A 1 85 ? -6.817 2.639 11.487 1.00 97.25 85 SER A N 1
ATOM 647 C CA . SER A 1 85 ? -5.579 3.390 11.719 1.00 97.25 85 SER A CA 1
ATOM 648 C C . SER A 1 85 ? -4.314 2.559 11.478 1.00 97.25 85 SER A C 1
ATOM 650 O O . SER A 1 85 ? -3.326 3.091 10.978 1.00 97.25 85 SER A O 1
ATOM 652 N N . VAL A 1 86 ? -4.337 1.247 11.759 1.00 98.00 86 VAL A N 1
ATOM 653 C CA . VAL A 1 86 ? -3.216 0.342 11.451 1.00 98.00 86 VAL A CA 1
ATOM 654 C C . VAL A 1 86 ? -2.979 0.283 9.943 1.00 98.00 86 VAL A C 1
ATOM 656 O O . VAL A 1 86 ? -1.840 0.422 9.495 1.00 98.00 86 VAL A O 1
ATOM 659 N N . VAL A 1 87 ? -4.044 0.120 9.151 1.00 98.06 87 VAL A N 1
ATOM 660 C CA . VAL A 1 87 ? -3.943 0.064 7.686 1.00 98.06 87 VAL A CA 1
ATOM 661 C C . VAL A 1 87 ? -3.474 1.399 7.113 1.00 98.06 87 VAL A C 1
ATOM 663 O O . VAL A 1 87 ? -2.571 1.417 6.282 1.00 98.06 87 VAL A O 1
ATOM 666 N N . GLU A 1 88 ? -4.042 2.514 7.572 1.00 97.12 88 GLU A N 1
ATOM 667 C CA . GLU A 1 88 ? -3.651 3.862 7.142 1.00 97.12 88 GLU A CA 1
ATOM 668 C C . GLU A 1 88 ? -2.191 4.173 7.495 1.00 97.12 88 GLU A C 1
ATOM 670 O O . GLU A 1 88 ? -1.430 4.650 6.651 1.00 97.12 88 GLU A O 1
ATOM 675 N N . SER A 1 89 ? -1.772 3.848 8.722 1.00 97.25 89 SER A N 1
ATOM 676 C CA . SER A 1 89 ? -0.393 4.025 9.178 1.00 97.25 89 SER A CA 1
ATOM 677 C C . SER A 1 89 ? 0.569 3.199 8.335 1.00 97.25 89 SER A C 1
ATOM 679 O O . SER A 1 89 ? 1.610 3.710 7.916 1.00 97.25 89 SER A O 1
ATOM 681 N N . LYS A 1 90 ? 0.217 1.940 8.050 1.00 97.50 90 LYS A N 1
ATOM 682 C CA . LYS A 1 90 ? 1.045 1.085 7.206 1.00 97.50 90 LYS A CA 1
ATOM 683 C C . LYS A 1 90 ? 1.102 1.637 5.785 1.00 97.50 90 LYS A C 1
ATOM 685 O O . LYS A 1 90 ? 2.190 1.834 5.268 1.00 97.50 90 LYS A O 1
ATOM 690 N N . ALA A 1 91 ? -0.024 2.010 5.184 1.00 97.50 91 ALA A N 1
ATOM 691 C CA . ALA A 1 91 ? -0.043 2.595 3.846 1.00 97.50 91 ALA A CA 1
ATOM 692 C C . ALA A 1 91 ? 0.817 3.868 3.737 1.00 97.50 91 ALA A C 1
ATOM 694 O O . ALA A 1 91 ? 1.518 4.057 2.744 1.00 97.50 91 ALA A O 1
ATOM 695 N N . LYS A 1 92 ? 0.833 4.708 4.778 1.00 97.56 92 LYS A N 1
ATOM 696 C CA . LYS A 1 92 ? 1.692 5.897 4.853 1.00 97.56 92 LYS A CA 1
ATOM 697 C C . LYS A 1 92 ? 3.181 5.556 4.950 1.00 97.56 92 LYS A C 1
ATOM 699 O O . LYS A 1 92 ? 3.991 6.184 4.269 1.00 97.56 92 LYS A O 1
ATOM 704 N N . GLU A 1 93 ? 3.543 4.570 5.768 1.00 97.19 93 GLU A N 1
ATOM 705 C CA . GLU A 1 93 ? 4.912 4.040 5.838 1.00 97.19 93 GLU A CA 1
ATOM 706 C C . GLU A 1 93 ? 5.359 3.502 4.470 1.00 97.19 93 GLU A C 1
ATOM 708 O O . GLU A 1 93 ? 6.461 3.792 3.998 1.00 97.19 93 GLU A O 1
ATOM 713 N N . GLU A 1 94 ? 4.471 2.770 3.800 1.00 96.81 94 GLU A N 1
ATOM 714 C CA . GLU A 1 94 ? 4.723 2.161 2.500 1.00 96.81 94 GLU A CA 1
ATOM 715 C C . GLU A 1 94 ? 4.891 3.188 1.384 1.00 96.81 94 GLU A C 1
ATOM 717 O O . GLU A 1 94 ? 5.840 3.094 0.600 1.00 96.81 94 GLU A O 1
ATOM 722 N N . ALA A 1 95 ? 4.038 4.212 1.361 1.00 97.00 95 ALA A N 1
ATOM 723 C CA . ALA A 1 95 ? 4.142 5.333 0.438 1.00 97.00 95 ALA A CA 1
ATOM 724 C C . ALA A 1 95 ? 5.453 6.118 0.627 1.00 97.00 95 ALA A C 1
ATOM 726 O O . ALA A 1 95 ? 6.060 6.550 -0.353 1.00 97.00 95 ALA A O 1
ATOM 727 N N . GLY A 1 96 ? 5.954 6.237 1.862 1.00 96.88 96 GLY A N 1
ATOM 728 C CA . GLY A 1 96 ? 7.256 6.853 2.145 1.00 96.88 96 GLY A CA 1
ATOM 729 C C . GLY A 1 96 ? 8.446 6.107 1.525 1.00 96.88 96 GLY A C 1
ATOM 730 O O . GLY A 1 96 ? 9.488 6.708 1.266 1.00 96.88 96 GLY A O 1
ATOM 731 N N . ARG A 1 97 ? 8.287 4.809 1.238 1.00 96.31 97 ARG A N 1
ATOM 732 C CA . ARG A 1 97 ? 9.311 3.932 0.642 1.00 96.31 97 ARG A CA 1
ATOM 733 C C . ARG A 1 97 ? 9.066 3.642 -0.847 1.00 96.31 97 ARG A C 1
ATOM 735 O O . ARG A 1 97 ? 9.785 2.836 -1.441 1.00 96.31 97 ARG A O 1
ATOM 742 N N . VAL A 1 98 ? 8.091 4.314 -1.469 1.00 97.12 98 VAL A N 1
ATOM 743 C CA . VAL A 1 98 ? 7.614 4.013 -2.831 1.00 97.12 98 VAL A CA 1
ATOM 744 C C . VAL A 1 98 ? 8.725 4.028 -3.880 1.00 97.12 98 VAL A C 1
ATOM 746 O O . VAL A 1 98 ? 8.781 3.130 -4.711 1.00 97.12 98 VAL A O 1
ATOM 749 N N . LEU A 1 99 ? 9.659 4.986 -3.829 1.00 97.06 99 LEU A N 1
ATOM 750 C CA . LEU A 1 99 ? 10.723 5.097 -4.832 1.00 97.06 99 LEU A CA 1
ATOM 751 C C . LEU A 1 99 ? 11.640 3.868 -4.840 1.00 97.06 99 LEU A C 1
ATOM 753 O O . LEU A 1 99 ? 11.972 3.352 -5.907 1.00 97.06 99 LEU A O 1
ATOM 757 N N . ILE A 1 100 ? 12.039 3.397 -3.656 1.00 96.75 100 ILE A N 1
ATOM 758 C CA . ILE A 1 100 ? 12.899 2.217 -3.516 1.00 96.75 100 ILE A CA 1
ATOM 759 C C . ILE A 1 100 ? 12.158 0.998 -4.069 1.00 96.75 100 ILE A C 1
ATOM 761 O O . ILE A 1 100 ? 12.683 0.307 -4.937 1.00 96.75 100 ILE A O 1
ATOM 765 N N . ARG A 1 101 ? 10.886 0.817 -3.698 1.00 95.69 101 ARG A N 1
ATOM 766 C CA . ARG A 1 101 ? 10.074 -0.292 -4.213 1.00 95.69 101 ARG A CA 1
ATOM 767 C C . ARG A 1 101 ? 9.837 -0.238 -5.717 1.00 95.69 101 ARG A C 1
ATOM 769 O O . ARG A 1 101 ? 9.878 -1.268 -6.386 1.00 95.69 101 ARG A O 1
ATOM 776 N N . MET A 1 102 ? 9.637 0.953 -6.280 1.00 97.06 102 MET A N 1
ATOM 777 C CA . MET A 1 102 ? 9.535 1.131 -7.729 1.00 97.06 102 MET A CA 1
ATOM 778 C C . MET A 1 102 ? 10.803 0.638 -8.426 1.00 97.06 102 MET A C 1
ATOM 780 O O . MET A 1 102 ? 10.705 -0.032 -9.458 1.00 97.06 102 MET A O 1
ATOM 784 N N . LYS A 1 103 ? 11.981 0.936 -7.864 1.00 96.44 103 LYS A N 1
ATOM 785 C CA . LYS A 1 103 ? 13.277 0.478 -8.383 1.00 96.44 103 LYS A CA 1
ATOM 786 C C . LYS A 1 103 ? 13.479 -1.022 -8.209 1.00 96.44 103 LYS A C 1
ATOM 788 O O . LYS A 1 103 ? 13.983 -1.652 -9.136 1.00 96.44 103 LYS A O 1
ATOM 793 N N . ASP A 1 104 ? 13.061 -1.598 -7.090 1.00 95.25 104 ASP A N 1
ATOM 794 C CA . ASP A 1 104 ? 13.164 -3.041 -6.848 1.00 95.25 104 ASP A CA 1
ATOM 795 C C . ASP A 1 104 ? 12.258 -3.827 -7.804 1.00 95.25 104 ASP A C 1
ATOM 797 O O . ASP A 1 104 ? 12.699 -4.792 -8.440 1.00 95.25 104 ASP A O 1
ATOM 801 N N . ARG A 1 105 ? 11.016 -3.358 -8.003 1.00 95.44 105 ARG A N 1
ATOM 802 C CA . ARG A 1 105 ? 10.072 -3.910 -8.988 1.00 95.44 105 ARG A CA 1
ATOM 803 C C . ARG A 1 105 ? 10.635 -3.813 -10.404 1.00 95.44 105 ARG A C 1
ATOM 805 O O . ARG A 1 105 ? 10.619 -4.804 -11.134 1.00 95.44 105 ARG A O 1
ATOM 812 N N . PHE A 1 106 ? 11.186 -2.653 -10.770 1.00 96.12 106 PHE A N 1
ATOM 813 C CA . PHE A 1 106 ? 11.828 -2.454 -12.069 1.00 96.12 106 PHE A CA 1
ATOM 814 C C . PHE A 1 106 ? 13.005 -3.409 -12.258 1.00 96.12 106 PHE A C 1
ATOM 816 O O . PHE A 1 106 ? 13.060 -4.122 -13.252 1.00 96.12 106 PHE A O 1
ATOM 823 N N . SER A 1 107 ? 13.924 -3.455 -11.294 1.00 94.19 107 SER A N 1
ATOM 824 C CA . SER A 1 107 ? 15.141 -4.266 -11.367 1.00 94.19 107 SER A CA 1
ATOM 825 C C . SER A 1 107 ? 14.806 -5.745 -11.479 1.00 94.19 107 SER A C 1
ATOM 827 O O . SER A 1 107 ? 15.394 -6.441 -12.301 1.00 94.19 107 SER A O 1
ATOM 829 N N . THR A 1 108 ? 13.815 -6.220 -10.725 1.00 92.88 108 THR A N 1
ATOM 830 C CA . THR A 1 108 ? 13.357 -7.613 -10.782 1.00 92.88 108 THR A CA 1
ATOM 831 C C . THR A 1 108 ? 12.825 -7.970 -12.168 1.00 92.88 108 THR A C 1
ATOM 833 O O . THR A 1 108 ? 13.252 -8.969 -12.734 1.00 92.88 108 THR A O 1
ATOM 836 N N . LEU A 1 109 ? 11.954 -7.141 -12.749 1.00 93.25 109 LEU A N 1
ATOM 837 C CA . LEU A 1 109 ? 11.354 -7.410 -14.063 1.00 93.25 109 LEU A CA 1
ATOM 838 C C . LEU A 1 109 ? 12.312 -7.165 -15.235 1.00 93.25 109 LEU A C 1
ATOM 840 O O . LEU A 1 109 ? 12.196 -7.804 -16.278 1.00 93.25 109 LEU A O 1
ATOM 844 N N . PHE A 1 110 ? 13.248 -6.230 -15.081 1.00 94.50 110 PHE A N 1
ATOM 845 C CA . PHE A 1 110 ? 14.189 -5.857 -16.130 1.00 94.50 110 PHE A CA 1
ATOM 846 C C . PHE A 1 110 ? 15.377 -6.820 -16.206 1.00 94.50 110 PHE A C 1
ATOM 848 O O . PHE A 1 110 ? 15.789 -7.214 -17.295 1.00 94.50 110 PHE A O 1
ATOM 855 N N . SER A 1 111 ? 15.930 -7.200 -15.050 1.00 90.19 111 SER A N 1
ATOM 856 C CA . SER A 1 111 ? 17.173 -7.977 -14.968 1.00 90.19 111 SER A CA 1
ATOM 857 C C . SER A 1 111 ? 16.972 -9.484 -14.868 1.00 90.19 111 SER A C 1
ATOM 85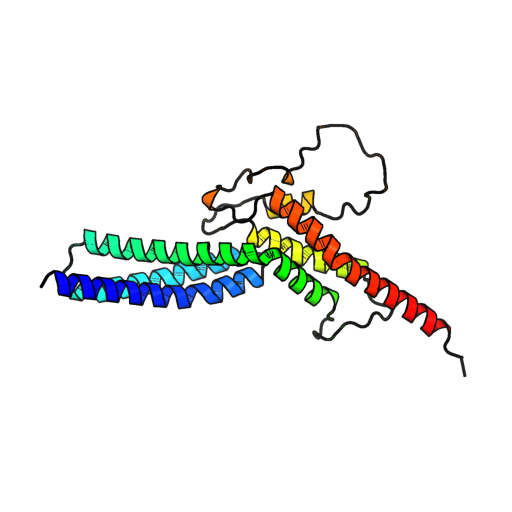9 O O . SER A 1 111 ? 17.964 -10.201 -14.942 1.00 90.19 111 SER A O 1
ATOM 861 N N . ARG A 1 112 ? 15.739 -9.981 -14.707 1.00 90.38 112 ARG A N 1
ATOM 862 C CA . ARG A 1 112 ? 15.459 -11.421 -14.613 1.00 90.38 112 ARG A CA 1
ATOM 863 C C . ARG A 1 112 ? 14.674 -11.936 -15.813 1.00 90.38 112 ARG A C 1
ATOM 865 O O . ARG A 1 112 ? 13.943 -11.188 -16.473 1.00 90.38 112 ARG A O 1
ATOM 872 N N . ASP A 1 113 ? 14.866 -13.209 -16.126 1.00 85.44 113 ASP A N 1
ATOM 873 C CA . ASP A 1 113 ? 14.056 -13.952 -17.087 1.00 85.44 113 ASP A CA 1
ATOM 874 C C . ASP A 1 113 ? 12.839 -14.628 -16.434 1.00 85.44 113 ASP A C 1
ATOM 876 O O . ASP A 1 113 ? 12.512 -14.373 -15.274 1.00 85.44 113 ASP A O 1
ATOM 880 N N . ALA A 1 114 ? 12.119 -15.438 -17.215 1.00 83.50 114 ALA A N 1
ATOM 881 C CA . ALA A 1 114 ? 10.930 -16.146 -16.746 1.00 83.50 114 ALA A CA 1
ATOM 882 C C . ALA A 1 114 ? 11.245 -17.174 -15.644 1.00 83.50 114 ALA A C 1
ATOM 884 O O . ALA A 1 114 ? 10.388 -17.443 -14.806 1.00 83.50 114 ALA A O 1
ATOM 885 N N . ASP A 1 115 ? 12.481 -17.678 -15.600 1.00 85.50 115 ASP A N 1
ATOM 886 C CA . ASP A 1 115 ? 12.962 -18.643 -14.610 1.00 85.50 115 ASP A CA 1
ATOM 887 C C . ASP A 1 115 ? 13.573 -17.946 -13.379 1.00 85.50 115 ASP A C 1
ATOM 889 O O . ASP A 1 115 ? 14.187 -18.581 -12.523 1.00 85.50 115 ASP A O 1
ATOM 893 N N . SER A 1 116 ? 13.389 -16.622 -13.256 1.00 84.19 116 SER A N 1
ATOM 894 C CA . SER A 1 116 ? 13.964 -15.768 -12.205 1.00 84.19 116 SER A CA 1
ATOM 895 C C . SER A 1 116 ? 15.496 -15.685 -12.208 1.00 84.19 116 SER A C 1
ATOM 897 O O . SER A 1 116 ? 16.089 -15.148 -11.258 1.00 84.19 116 SER A O 1
ATOM 899 N N . MET A 1 117 ? 16.139 -16.149 -13.281 1.00 88.31 117 MET A N 1
ATOM 900 C CA . MET A 1 117 ? 17.586 -16.113 -13.455 1.00 88.31 117 MET A CA 1
ATOM 901 C C . MET A 1 117 ? 18.034 -14.756 -14.010 1.00 88.31 117 MET A C 1
ATOM 903 O O . MET A 1 117 ? 17.268 -14.091 -14.713 1.00 88.31 117 MET A O 1
ATOM 907 N N . PRO A 1 118 ? 19.260 -14.294 -13.691 1.00 88.25 118 PRO A N 1
ATOM 908 C CA . PRO A 1 118 ? 19.802 -13.071 -14.271 1.00 88.25 118 PRO A CA 1
ATOM 909 C C . PRO A 1 118 ? 19.823 -13.143 -15.802 1.00 88.25 118 PRO A C 1
ATOM 911 O O . PRO A 1 118 ? 20.417 -14.046 -16.389 1.00 88.25 118 PRO A O 1
ATOM 914 N N . ARG A 1 119 ? 19.184 -12.168 -16.445 1.00 87.69 119 ARG A N 1
ATOM 915 C CA . ARG A 1 119 ? 19.058 -12.072 -17.895 1.00 87.69 119 ARG A CA 1
ATOM 916 C C . ARG A 1 119 ? 20.412 -11.759 -18.521 1.00 87.69 119 ARG A C 1
ATOM 918 O O . ARG A 1 119 ? 21.107 -10.831 -18.108 1.00 87.69 119 ARG A O 1
ATOM 925 N N . VAL A 1 120 ? 20.743 -12.501 -19.570 1.00 84.38 120 VAL A N 1
ATOM 926 C CA . VAL A 1 120 ? 21.896 -12.231 -20.432 1.00 84.38 120 VAL A CA 1
ATOM 927 C C . VAL A 1 120 ? 21.391 -11.516 -21.680 1.00 84.38 120 VAL A C 1
ATOM 929 O O . VAL A 1 120 ? 20.415 -11.944 -22.279 1.00 84.38 120 VAL A O 1
ATOM 932 N N . TRP A 1 121 ? 22.033 -10.421 -22.078 1.00 86.44 121 TRP A N 1
ATOM 933 C CA . TRP A 1 121 ? 21.623 -9.640 -23.247 1.00 86.44 121 TRP A CA 1
ATOM 934 C C . TRP A 1 121 ? 22.236 -10.229 -24.522 1.00 86.44 121 TRP A C 1
ATOM 936 O O . TRP A 1 121 ? 23.284 -9.783 -24.984 1.00 86.44 121 TRP A O 1
ATOM 946 N N . THR A 1 122 ? 21.600 -11.271 -25.060 1.00 80.00 122 THR A N 1
ATOM 947 C CA . THR A 1 122 ? 22.117 -12.083 -26.179 1.00 80.00 122 THR A CA 1
ATOM 948 C C . THR A 1 122 ? 21.679 -11.600 -27.565 1.00 80.00 122 THR A C 1
ATOM 950 O O . THR A 1 122 ? 22.079 -12.171 -28.577 1.00 80.00 122 THR A O 1
ATOM 953 N N . GLY A 1 123 ? 20.845 -10.559 -27.643 1.00 75.06 123 GLY A N 1
ATOM 954 C CA . GLY A 1 123 ? 20.380 -9.983 -28.917 1.00 75.06 123 GLY A CA 1
ATOM 955 C C . GLY A 1 123 ? 18.979 -10.430 -29.333 1.00 75.06 123 GLY A C 1
ATOM 956 O O . GLY A 1 123 ? 18.377 -9.812 -30.206 1.00 75.06 123 GLY A O 1
ATOM 957 N N . LYS A 1 124 ? 18.430 -11.468 -28.692 1.00 79.12 124 LYS A N 1
ATOM 958 C CA . LYS A 1 124 ? 17.060 -11.954 -28.940 1.00 79.12 124 LYS A CA 1
ATOM 959 C C . LYS A 1 124 ? 16.013 -11.189 -28.130 1.00 79.12 124 LYS A C 1
ATOM 961 O O . LYS A 1 124 ? 14.828 -11.228 -28.447 1.00 79.12 124 LYS A O 1
ATOM 966 N N . GLU A 1 125 ? 16.443 -10.532 -27.061 1.00 83.88 125 GLU A N 1
ATOM 967 C CA . GLU A 1 125 ? 15.587 -9.818 -26.129 1.00 83.88 125 GLU A CA 1
ATOM 968 C C . GLU A 1 125 ? 15.228 -8.425 -26.660 1.00 83.88 125 GLU A C 1
ATOM 970 O O . GLU A 1 125 ? 16.104 -7.624 -26.994 1.00 83.88 125 GLU A O 1
ATOM 975 N N . ASP A 1 126 ? 13.936 -8.093 -26.661 1.00 89.00 126 ASP A N 1
ATOM 976 C CA . ASP A 1 126 ? 13.477 -6.730 -26.922 1.00 89.00 126 ASP A CA 1
ATOM 977 C C . ASP A 1 126 ? 13.619 -5.884 -25.649 1.00 89.00 126 ASP A C 1
ATOM 979 O O . ASP A 1 126 ? 12.702 -5.787 -24.826 1.00 89.00 126 ASP A O 1
ATOM 983 N N . ILE A 1 127 ? 14.792 -5.264 -25.486 1.00 90.38 127 ILE A N 1
ATOM 984 C CA . ILE A 1 127 ? 15.100 -4.392 -24.343 1.00 90.38 127 ILE A CA 1
ATOM 985 C C . ILE A 1 127 ? 14.041 -3.298 -24.194 1.00 90.38 127 ILE A C 1
ATOM 987 O O . ILE A 1 127 ? 13.636 -2.992 -23.075 1.00 90.38 127 ILE A O 1
ATOM 991 N N . ARG A 1 128 ? 13.542 -2.732 -25.301 1.00 90.38 128 ARG A N 1
ATOM 992 C CA . ARG A 1 128 ? 12.548 -1.653 -25.265 1.00 90.38 128 ARG A CA 1
ATOM 993 C C . ARG A 1 128 ? 11.229 -2.151 -24.681 1.00 90.38 128 ARG A C 1
ATOM 995 O O . ARG A 1 128 ? 10.672 -1.486 -23.806 1.00 90.38 128 ARG A O 1
ATOM 1002 N N . SER A 1 129 ? 10.749 -3.309 -25.129 1.00 91.81 129 SER A N 1
ATOM 1003 C CA . SER A 1 129 ? 9.532 -3.929 -24.590 1.00 91.81 129 SER A CA 1
ATOM 1004 C C . SER A 1 129 ? 9.688 -4.322 -23.114 1.00 91.81 129 SER A C 1
ATOM 1006 O O . SER A 1 129 ? 8.804 -4.039 -22.298 1.00 91.81 129 SER A O 1
ATOM 1008 N N . ILE A 1 130 ? 10.846 -4.874 -22.731 1.00 92.25 130 ILE A N 1
ATOM 1009 C CA . ILE A 1 130 ? 11.153 -5.232 -21.337 1.00 92.25 130 ILE A CA 1
ATOM 1010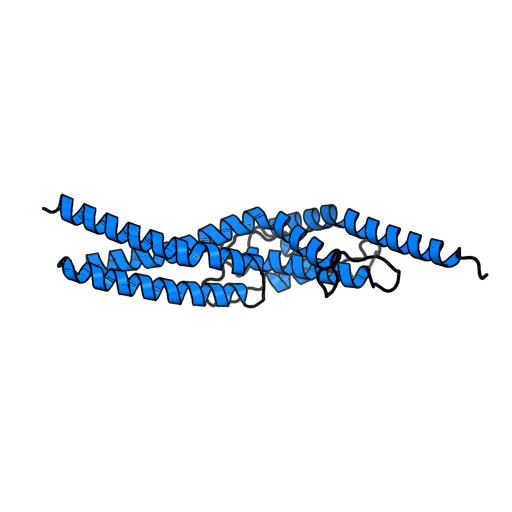 C C . ILE A 1 130 ? 11.187 -3.978 -20.452 1.00 92.25 130 ILE A C 1
ATOM 1012 O O . ILE A 1 130 ? 10.525 -3.938 -19.415 1.00 92.25 130 ILE A O 1
ATOM 1016 N N . THR A 1 131 ? 11.887 -2.916 -20.870 1.00 94.00 131 THR A N 1
ATOM 1017 C CA . THR A 1 131 ? 11.913 -1.633 -20.152 1.00 94.00 131 THR A CA 1
ATOM 1018 C C . THR A 1 131 ? 10.510 -1.055 -20.000 1.00 94.00 131 THR A C 1
ATOM 1020 O O . THR A 1 131 ? 10.161 -0.597 -18.912 1.00 94.00 131 THR A O 1
ATOM 1023 N N . LYS A 1 132 ? 9.696 -1.076 -21.062 1.00 93.12 132 LYS A N 1
ATOM 1024 C CA . LYS A 1 132 ? 8.320 -0.568 -21.026 1.00 93.12 132 LYS A CA 1
ATOM 1025 C C . LYS A 1 132 ? 7.463 -1.344 -20.026 1.00 93.12 132 LYS A C 1
ATOM 1027 O O . LYS A 1 132 ? 6.770 -0.732 -19.216 1.00 93.12 132 LYS A O 1
ATOM 1032 N N . THR A 1 133 ? 7.559 -2.671 -20.036 1.00 93.50 133 THR A N 1
ATOM 1033 C CA . THR A 1 133 ? 6.837 -3.549 -19.104 1.00 93.50 133 THR A CA 1
ATOM 1034 C C . THR A 1 133 ? 7.258 -3.288 -17.657 1.00 93.50 133 THR A C 1
ATOM 1036 O O . THR A 1 133 ? 6.409 -3.045 -16.801 1.00 93.50 133 THR A O 1
ATOM 1039 N N . ALA A 1 134 ? 8.567 -3.236 -17.391 1.00 94.94 134 ALA A N 1
ATOM 1040 C CA . ALA A 1 134 ? 9.103 -2.956 -16.062 1.00 94.94 134 ALA A CA 1
ATOM 1041 C C . ALA A 1 134 ? 8.685 -1.563 -15.553 1.00 94.94 134 ALA A C 1
ATOM 1043 O O . ALA A 1 134 ? 8.262 -1.422 -14.408 1.00 94.94 134 ALA A O 1
ATOM 1044 N N . ARG A 1 135 ? 8.718 -0.535 -16.415 1.00 94.94 135 ARG A N 1
ATOM 1045 C CA . ARG A 1 135 ? 8.233 0.818 -16.091 1.00 94.94 135 ARG A CA 1
ATOM 1046 C C . ARG A 1 135 ? 6.735 0.842 -15.800 1.00 94.94 135 ARG A C 1
ATOM 1048 O O . ARG A 1 135 ? 6.329 1.494 -14.843 1.00 94.94 135 ARG A O 1
ATOM 1055 N N . SER A 1 136 ? 5.925 0.133 -16.587 1.00 93.62 136 SER A N 1
ATOM 1056 C CA . SER A 1 136 ? 4.476 0.045 -16.371 1.00 93.62 136 SER A CA 1
ATOM 1057 C C . SER A 1 136 ? 4.148 -0.578 -15.014 1.00 93.62 136 SER A C 1
ATOM 1059 O O . SER A 1 136 ? 3.324 -0.043 -14.278 1.00 93.62 136 SER A O 1
ATOM 1061 N N . ALA A 1 137 ? 4.836 -1.660 -14.641 1.00 94.12 137 ALA A N 1
ATOM 1062 C CA . ALA A 1 137 ? 4.661 -2.296 -13.338 1.00 94.12 137 ALA A CA 1
ATOM 1063 C C . ALA A 1 137 ? 5.084 -1.377 -12.175 1.00 94.12 137 ALA A C 1
ATOM 1065 O O . ALA A 1 137 ? 4.364 -1.252 -11.187 1.00 94.12 137 ALA A O 1
ATOM 1066 N N . SER A 1 138 ? 6.208 -0.664 -12.300 1.00 96.12 138 SER A N 1
ATOM 1067 C CA . SER A 1 138 ? 6.625 0.326 -11.293 1.00 96.12 138 SER A CA 1
ATOM 1068 C C . SER A 1 138 ? 5.666 1.521 -11.203 1.00 96.12 138 SER A C 1
ATOM 1070 O O . SER A 1 138 ? 5.460 2.068 -10.123 1.00 96.12 138 SER A O 1
ATOM 1072 N N . MET A 1 139 ? 5.046 1.933 -12.312 1.00 94.81 139 MET A N 1
ATOM 1073 C CA . MET A 1 139 ? 4.020 2.982 -12.311 1.00 94.81 139 MET A CA 1
ATOM 1074 C C . MET A 1 139 ? 2.733 2.520 -11.619 1.00 94.81 139 MET A C 1
ATOM 1076 O O . MET A 1 139 ? 2.111 3.302 -10.899 1.00 94.81 139 MET A O 1
ATOM 1080 N N . LYS A 1 140 ? 2.352 1.250 -11.795 1.00 94.62 140 LYS A N 1
ATOM 1081 C CA . LYS A 1 140 ? 1.202 0.657 -11.105 1.00 94.62 140 LYS A CA 1
ATOM 1082 C C . LYS A 1 140 ? 1.372 0.718 -9.588 1.00 94.62 140 LYS A C 1
ATOM 1084 O O . LYS A 1 140 ? 0.469 1.177 -8.896 1.00 94.62 140 LYS A O 1
ATOM 1089 N N . LEU A 1 141 ? 2.561 0.369 -9.096 1.00 95.62 141 LEU A N 1
ATOM 1090 C CA . LEU A 1 141 ? 2.931 0.507 -7.686 1.00 95.62 141 LEU A CA 1
ATOM 1091 C C . LEU A 1 141 ? 2.755 1.946 -7.174 1.00 95.62 141 LEU A C 1
ATOM 1093 O O . LEU A 1 141 ? 2.143 2.151 -6.127 1.00 95.62 141 LEU A O 1
ATOM 1097 N N . LEU A 1 142 ? 3.215 2.947 -7.932 1.00 96.19 142 LEU A N 1
ATOM 1098 C CA . LEU A 1 142 ? 3.020 4.357 -7.579 1.00 96.19 142 LEU A CA 1
ATOM 1099 C C . LEU A 1 142 ? 1.530 4.729 -7.483 1.00 96.19 142 LEU A C 1
ATOM 1101 O O . LEU A 1 142 ? 1.133 5.421 -6.551 1.00 96.19 142 LEU A O 1
ATOM 1105 N N . SER A 1 143 ? 0.701 4.249 -8.415 1.00 95.19 143 SER A N 1
ATOM 1106 C CA . SER A 1 143 ? -0.750 4.487 -8.409 1.00 95.19 143 SER A CA 1
ATOM 1107 C C . SER A 1 143 ? -1.456 3.854 -7.203 1.00 95.19 143 SER A C 1
ATOM 1109 O O . SER A 1 143 ? -2.302 4.479 -6.552 1.00 95.19 143 SER A O 1
ATOM 1111 N N . VAL A 1 144 ? -1.084 2.615 -6.867 1.00 95.81 144 VAL A N 1
ATOM 1112 C CA . VAL A 1 144 ? -1.612 1.904 -5.696 1.00 95.81 144 VAL A CA 1
ATOM 1113 C C . VAL A 1 144 ? -1.260 2.656 -4.411 1.00 95.81 144 VAL A C 1
ATOM 1115 O O . VAL A 1 144 ? -2.133 2.818 -3.561 1.00 95.81 144 VAL A O 1
ATOM 1118 N N . MET A 1 145 ? -0.032 3.175 -4.305 1.00 95.50 145 MET A N 1
ATOM 1119 C CA . MET A 1 145 ? 0.473 3.892 -3.126 1.00 95.50 145 MET A CA 1
ATOM 1120 C C . MET A 1 145 ? 0.092 5.377 -3.061 1.00 95.50 145 MET A C 1
ATOM 1122 O O . MET A 1 145 ? 0.432 6.042 -2.088 1.00 95.50 145 MET A O 1
ATOM 1126 N N . ALA A 1 146 ? -0.605 5.919 -4.060 1.00 95.94 146 ALA A N 1
ATOM 1127 C CA . ALA A 1 146 ? -0.946 7.340 -4.090 1.00 95.94 146 ALA A CA 1
ATOM 1128 C C . ALA A 1 146 ? -2.081 7.729 -3.129 1.00 95.94 146 ALA A C 1
ATOM 1130 O O . ALA A 1 146 ? -2.125 8.871 -2.665 1.00 95.94 146 ALA A O 1
ATOM 1131 N N . ALA A 1 147 ? -2.982 6.797 -2.812 1.00 95.50 147 ALA A N 1
ATOM 1132 C CA . ALA A 1 147 ? -4.126 7.051 -1.945 1.00 95.50 147 ALA A CA 1
ATOM 1133 C C . ALA A 1 147 ? -4.631 5.789 -1.238 1.00 95.50 147 ALA A C 1
ATOM 1135 O O . ALA A 1 147 ? -4.551 4.684 -1.780 1.00 95.50 147 ALA A O 1
ATOM 1136 N N . VAL A 1 148 ? -5.205 5.985 -0.050 1.00 95.44 148 VAL A N 1
ATOM 1137 C CA . VAL A 1 148 ? -5.916 4.966 0.727 1.00 95.44 148 VAL A CA 1
ATOM 1138 C C . VAL A 1 148 ? -7.311 4.739 0.147 1.00 95.44 148 VAL A C 1
ATOM 1140 O O . VAL A 1 148 ? -8.092 5.678 0.021 1.00 95.44 148 VAL A O 1
ATOM 1143 N N . ARG A 1 149 ? -7.652 3.479 -0.158 1.00 94.31 149 ARG A N 1
ATOM 1144 C CA . ARG A 1 149 ? -8.945 3.087 -0.759 1.00 94.31 149 ARG A CA 1
ATOM 1145 C C . ARG A 1 149 ? -9.693 2.077 0.114 1.00 94.31 149 ARG A C 1
ATOM 1147 O O . ARG A 1 149 ? -9.988 0.952 -0.301 1.00 94.31 149 ARG A O 1
ATOM 1154 N N . LEU A 1 150 ? -9.941 2.457 1.366 1.00 92.38 150 LEU A N 1
ATOM 1155 C CA . LEU A 1 150 ? -10.712 1.636 2.308 1.00 92.38 150 LEU A CA 1
ATOM 1156 C C . LEU A 1 150 ? -12.220 1.690 2.061 1.00 92.38 150 LEU A C 1
ATOM 1158 O O . LEU A 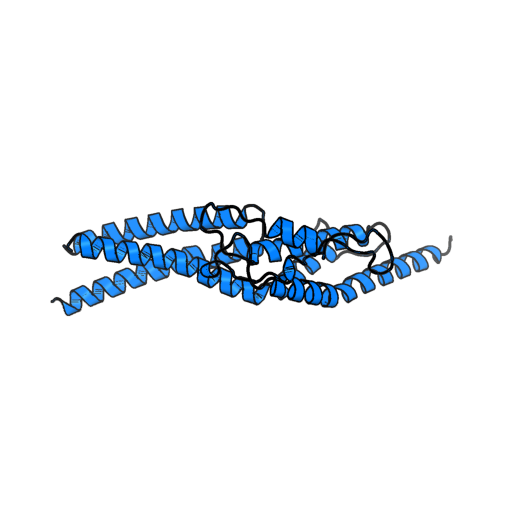1 150 ? -12.928 0.760 2.443 1.00 92.38 150 LEU A O 1
ATOM 1162 N N . ASP A 1 151 ? -12.678 2.724 1.366 1.00 85.69 151 ASP A N 1
ATOM 1163 C CA . ASP A 1 151 ? -14.060 2.880 0.935 1.00 85.69 151 ASP A CA 1
ATOM 1164 C C . ASP A 1 151 ? -14.208 2.409 -0.521 1.00 85.69 151 ASP A C 1
ATOM 1166 O O . ASP A 1 151 ? -13.228 2.343 -1.267 1.00 85.69 151 ASP A O 1
ATOM 1170 N N . ASP A 1 152 ? -15.419 2.028 -0.929 1.00 76.44 152 ASP A N 1
ATOM 1171 C CA . ASP A 1 152 ? -15.694 1.477 -2.270 1.00 76.44 152 ASP A CA 1
ATOM 1172 C C . ASP A 1 152 ? -15.799 2.565 -3.358 1.00 76.44 152 ASP A C 1
ATOM 1174 O O . ASP A 1 152 ? -16.427 2.385 -4.398 1.00 76.44 152 ASP A O 1
ATOM 1178 N N . GLU A 1 153 ? -15.192 3.723 -3.102 1.00 79.75 153 GLU A N 1
ATOM 1179 C CA . GLU A 1 153 ? -15.164 4.850 -4.022 1.00 79.75 153 GLU A CA 1
ATOM 1180 C C . GLU A 1 153 ? -14.105 4.619 -5.102 1.00 79.75 153 GLU A C 1
ATOM 1182 O O . GLU A 1 153 ? -12.965 4.235 -4.826 1.00 79.75 153 GLU A O 1
ATOM 1187 N N . SER A 1 154 ? -14.496 4.848 -6.353 1.00 82.56 154 SER A N 1
ATOM 1188 C CA . SER A 1 154 ? -13.583 4.797 -7.487 1.00 82.56 154 SER A CA 1
ATOM 1189 C C . SER A 1 154 ? -12.865 6.130 -7.651 1.00 82.56 154 SER A C 1
ATOM 1191 O O . SER A 1 154 ? -13.519 7.167 -7.704 1.00 82.56 154 SER A O 1
ATOM 1193 N N . ASP A 1 155 ? -11.551 6.090 -7.839 1.00 88.81 155 ASP A N 1
ATOM 1194 C CA . ASP A 1 155 ? -10.757 7.236 -8.278 1.00 88.81 155 ASP A CA 1
ATOM 1195 C C . ASP A 1 155 ? -10.235 7.057 -9.709 1.00 88.81 155 ASP A C 1
ATOM 1197 O O . ASP A 1 155 ? -10.288 5.983 -10.318 1.00 88.81 155 ASP A O 1
ATOM 1201 N N . ASN A 1 156 ? -9.682 8.142 -10.244 1.00 90.88 156 ASN A N 1
ATOM 1202 C CA . ASN A 1 156 ? -9.066 8.183 -11.562 1.00 90.88 156 ASN A CA 1
ATOM 1203 C C . ASN A 1 156 ? -7.526 8.231 -11.525 1.00 90.88 156 ASN A C 1
ATOM 1205 O O . ASN A 1 156 ? -6.913 8.475 -12.569 1.00 90.88 156 ASN A O 1
ATOM 1209 N N . ILE A 1 157 ? -6.890 7.982 -10.368 1.00 92.19 157 ILE A N 1
ATOM 1210 C CA . ILE A 1 157 ? -5.450 8.215 -10.162 1.00 92.19 157 ILE A CA 1
ATOM 1211 C C . ILE A 1 157 ? -4.620 7.459 -11.193 1.00 92.19 157 ILE A C 1
ATOM 1213 O O . ILE A 1 157 ? -3.778 8.055 -11.863 1.00 92.19 157 ILE A O 1
ATOM 1217 N N . GLU A 1 158 ? -4.874 6.162 -11.363 1.00 91.75 158 GLU A N 1
ATOM 1218 C CA . GLU A 1 158 ? -4.108 5.337 -12.297 1.00 91.75 158 GLU A CA 1
ATOM 1219 C C . GLU A 1 158 ? -4.193 5.869 -13.723 1.00 91.75 158 GLU A C 1
ATOM 1221 O O . GLU A 1 158 ? -3.170 6.084 -14.368 1.00 91.75 158 GLU A O 1
ATOM 1226 N N . LYS A 1 159 ? -5.412 6.155 -14.192 1.00 91.12 159 LYS A N 1
ATOM 1227 C CA . LYS A 1 159 ? -5.651 6.698 -15.533 1.00 91.12 159 LYS A CA 1
ATOM 1228 C C . LYS A 1 159 ? -4.939 8.037 -15.709 1.00 91.12 159 LYS A C 1
ATOM 1230 O O . LYS A 1 159 ? -4.340 8.281 -16.757 1.00 91.12 159 LYS A O 1
ATOM 1235 N N . THR A 1 160 ? -4.973 8.888 -14.686 1.00 91.44 160 THR A N 1
ATOM 1236 C CA . THR A 1 160 ? -4.317 10.197 -14.688 1.00 91.44 160 THR A CA 1
ATOM 1237 C C . THR A 1 160 ? -2.794 10.066 -14.744 1.00 91.44 160 THR A C 1
ATOM 1239 O O . THR A 1 160 ? -2.165 10.700 -15.594 1.00 91.44 160 THR A O 1
ATOM 1242 N N . ILE A 1 161 ? -2.203 9.202 -13.914 1.00 91.44 161 ILE A N 1
ATOM 1243 C CA . ILE A 1 161 ? -0.764 8.905 -13.898 1.00 91.44 161 ILE A CA 1
ATOM 1244 C C . ILE A 1 161 ? -0.334 8.308 -15.242 1.00 91.44 161 ILE A C 1
ATOM 1246 O O . ILE A 1 161 ? 0.601 8.818 -15.855 1.00 91.44 161 ILE A O 1
ATOM 1250 N N . SER A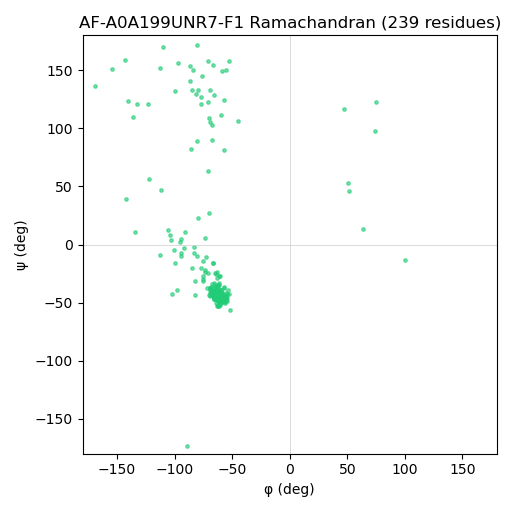 1 162 ? -1.030 7.291 -15.754 1.00 89.88 162 SER A N 1
ATOM 1251 C CA . SER A 1 162 ? -0.698 6.661 -17.036 1.00 89.88 162 SER A CA 1
ATOM 1252 C C . SER A 1 162 ? -0.804 7.629 -18.214 1.00 89.88 162 SER A C 1
ATOM 1254 O O . SER A 1 162 ? 0.064 7.619 -19.085 1.00 89.88 162 SER A O 1
ATOM 1256 N N . ARG A 1 163 ? -1.816 8.508 -18.236 1.00 88.38 163 ARG A N 1
ATOM 1257 C CA . ARG A 1 163 ? -1.971 9.530 -19.283 1.00 88.38 163 ARG A CA 1
ATOM 1258 C C . ARG A 1 163 ? -0.876 10.595 -19.220 1.00 88.38 163 ARG A C 1
ATOM 1260 O O . ARG A 1 163 ? -0.392 11.026 -20.260 1.00 88.38 163 ARG A O 1
ATOM 1267 N N . ALA A 1 164 ? -0.503 11.034 -18.020 1.00 86.81 164 ALA A N 1
ATOM 1268 C CA . ALA A 1 164 ? 0.463 12.116 -17.834 1.00 86.81 164 ALA A CA 1
ATOM 1269 C C . ALA A 1 164 ? 1.927 11.657 -17.932 1.00 86.81 164 ALA A C 1
ATOM 1271 O O . ALA A 1 164 ? 2.797 12.432 -18.331 1.00 86.81 164 ALA A O 1
ATOM 1272 N N . LEU A 1 165 ? 2.212 10.413 -17.536 1.00 85.81 165 LEU A N 1
ATOM 1273 C CA . LEU A 1 165 ? 3.570 9.877 -17.395 1.00 85.81 165 LEU A CA 1
ATOM 1274 C C . LEU A 1 165 ? 3.913 8.775 -18.395 1.00 85.81 165 LEU A C 1
ATOM 1276 O O . LEU A 1 165 ? 5.086 8.383 -18.453 1.00 85.81 165 LEU A O 1
ATOM 1280 N N . GLY A 1 166 ? 2.922 8.282 -19.145 1.00 73.31 166 GLY A N 1
ATOM 1281 C CA . GLY A 1 166 ? 3.117 7.362 -20.260 1.00 73.31 166 GLY A CA 1
ATOM 1282 C C . GLY A 1 166 ? 4.142 7.898 -21.257 1.00 73.31 166 GLY A C 1
ATOM 1283 O O . GLY A 1 166 ? 4.431 9.095 -21.278 1.00 73.31 166 GLY A O 1
ATOM 1284 N N . ASP A 1 167 ? 4.739 6.993 -22.035 1.00 58.09 167 ASP A N 1
ATOM 1285 C CA . ASP A 1 167 ? 5.892 7.250 -22.903 1.00 58.09 167 ASP A CA 1
ATOM 1286 C C . ASP A 1 167 ? 5.650 8.381 -23.928 1.00 58.09 167 ASP A C 1
ATOM 1288 O O . ASP A 1 167 ? 5.473 8.140 -25.120 1.00 58.09 167 ASP A O 1
ATOM 1292 N N . ASN A 1 168 ? 5.798 9.636 -23.501 1.00 49.72 168 ASN A N 1
ATOM 1293 C CA . ASN A 1 168 ? 6.233 10.748 -24.341 1.00 49.72 168 ASN A CA 1
ATOM 1294 C C . ASN A 1 168 ? 7.720 10.535 -24.659 1.00 49.72 168 ASN A C 1
ATOM 1296 O O . ASN A 1 168 ? 8.591 11.303 -24.256 1.00 49.72 168 ASN A O 1
ATOM 1300 N N . THR A 1 169 ? 8.028 9.446 -25.364 1.00 42.19 169 THR A N 1
ATOM 1301 C CA . THR A 1 169 ? 9.378 9.149 -25.864 1.00 42.19 169 THR A CA 1
ATOM 1302 C C . THR A 1 169 ? 9.773 10.033 -27.052 1.00 42.19 169 THR A C 1
ATOM 1304 O O . THR A 1 169 ? 10.879 9.899 -27.560 1.00 42.19 169 THR A O 1
ATOM 1307 N N . ASN A 1 170 ? 8.945 11.018 -27.421 1.00 38.81 170 ASN A N 1
ATOM 1308 C CA . ASN A 1 170 ? 9.245 12.021 -28.441 1.00 38.81 170 ASN A CA 1
ATOM 1309 C C . ASN A 1 170 ? 9.407 13.431 -27.851 1.00 38.81 170 ASN A C 1
ATOM 1311 O O . ASN A 1 170 ? 8.918 14.405 -28.417 1.00 38.81 170 ASN A O 1
ATOM 1315 N N . ALA A 1 171 ? 10.176 13.586 -26.770 1.00 41.19 171 ALA A N 1
ATOM 1316 C CA . ALA A 1 171 ? 10.676 14.905 -26.354 1.00 41.19 171 ALA A CA 1
ATOM 1317 C C . ALA A 1 171 ? 11.759 15.472 -27.311 1.00 41.19 171 ALA A C 1
ATOM 1319 O O . ALA A 1 171 ? 12.599 16.259 -26.894 1.00 41.19 171 ALA A O 1
ATOM 1320 N N . ASN A 1 172 ? 11.727 15.065 -28.588 1.00 42.28 172 ASN A N 1
ATOM 1321 C CA . ASN A 1 172 ? 12.478 15.627 -29.708 1.00 42.28 172 ASN A CA 1
ATOM 1322 C C . ASN A 1 172 ? 11.635 15.632 -31.005 1.00 42.28 172 ASN A C 1
ATOM 1324 O O . ASN A 1 172 ? 12.122 15.349 -32.097 1.00 42.28 172 ASN A O 1
ATOM 1328 N N . SER A 1 173 ? 10.341 15.940 -30.917 1.00 35.69 173 SER A N 1
ATOM 1329 C CA . SER A 1 173 ? 9.559 16.332 -32.094 1.00 35.69 173 SER A CA 1
ATOM 1330 C C . SER A 1 173 ? 8.689 17.525 -31.749 1.00 35.69 173 SER A C 1
ATOM 1332 O O . SER A 1 173 ? 7.749 17.438 -30.962 1.00 35.69 173 SER A O 1
ATOM 1334 N N . GLY A 1 174 ? 9.052 18.666 -32.331 1.00 44.81 174 GLY A N 1
ATOM 1335 C CA . GLY A 1 174 ? 8.148 19.793 -32.431 1.00 44.81 174 GLY A CA 1
ATOM 1336 C C . GLY A 1 174 ? 6.889 19.398 -33.203 1.00 44.81 174 GLY A C 1
ATOM 1337 O O . GLY A 1 174 ? 6.944 18.601 -34.133 1.00 44.81 174 GLY A O 1
ATOM 1338 N N . VAL A 1 175 ? 5.791 20.050 -32.820 1.00 46.03 175 VAL A N 1
ATOM 1339 C CA . VAL A 1 175 ? 4.514 20.142 -33.538 1.00 46.03 175 VAL A CA 1
ATOM 1340 C C . VAL A 1 175 ? 3.651 18.875 -33.515 1.00 46.03 175 VAL A C 1
ATOM 1342 O O . VAL A 1 175 ? 3.747 18.024 -34.387 1.00 46.03 175 VAL A O 1
ATOM 1345 N N . THR A 1 176 ? 2.680 18.845 -32.597 1.00 38.38 176 THR A N 1
ATOM 1346 C CA . THR A 1 176 ? 1.264 18.717 -32.989 1.00 38.38 176 THR A CA 1
ATOM 1347 C C . THR A 1 176 ? 0.404 19.622 -32.097 1.00 38.38 176 THR A C 1
ATOM 1349 O O . THR A 1 176 ? 0.491 19.583 -30.877 1.00 38.38 176 THR A O 1
ATOM 1352 N N . ASP A 1 177 ? -0.328 20.501 -32.777 1.00 34.09 177 ASP A N 1
ATOM 1353 C CA . ASP A 1 177 ? -1.437 21.372 -32.381 1.00 34.09 177 ASP A CA 1
ATOM 1354 C C . ASP A 1 177 ? -1.407 22.244 -31.111 1.00 34.09 177 ASP A C 1
ATOM 1356 O O . ASP A 1 177 ? -1.500 21.813 -29.965 1.00 34.09 177 ASP A O 1
ATOM 1360 N N . ARG A 1 178 ? -1.453 23.556 -31.375 1.00 54.09 178 ARG A N 1
ATOM 1361 C CA . ARG A 1 178 ? -1.945 24.594 -30.467 1.00 54.09 178 ARG A CA 1
ATOM 1362 C C . ARG A 1 178 ? -3.466 24.460 -30.312 1.00 54.09 178 ARG A C 1
ATOM 1364 O O . ARG A 1 178 ? -4.188 24.927 -31.185 1.00 54.09 178 ARG A O 1
ATOM 1371 N N . SER A 1 179 ? -3.955 23.952 -29.183 1.00 40.94 179 SER A N 1
ATOM 1372 C CA . SER A 1 179 ? -5.243 24.376 -28.606 1.00 40.94 179 SER A CA 1
ATOM 1373 C C . SER A 1 179 ? -5.409 23.827 -27.188 1.00 40.94 179 SER A C 1
ATOM 1375 O O . SER A 1 179 ? -5.174 22.647 -26.954 1.00 40.94 179 SER A O 1
ATOM 1377 N N . ILE A 1 180 ? -5.883 24.692 -26.283 1.00 43.69 180 ILE A N 1
ATOM 1378 C CA . ILE A 1 180 ? -6.090 24.497 -24.838 1.00 43.69 180 ILE A CA 1
ATOM 1379 C C . ILE A 1 180 ? -4.763 24.525 -24.065 1.00 43.69 180 ILE A C 1
ATOM 1381 O O . ILE A 1 180 ? -3.854 23.751 -24.343 1.00 43.69 180 ILE A O 1
ATOM 1385 N N . GLN A 1 181 ? -4.629 25.434 -23.089 1.00 47.94 181 GLN A N 1
ATOM 1386 C CA . GLN A 1 181 ? -3.602 25.326 -22.045 1.00 47.94 181 GLN A CA 1
ATOM 1387 C C . GLN A 1 181 ? -3.615 23.876 -21.556 1.00 47.94 181 GLN A C 1
ATOM 1389 O O . GLN A 1 181 ? -4.583 23.473 -20.917 1.00 47.94 181 GLN A O 1
ATOM 1394 N N . SER A 1 182 ? -2.609 23.074 -21.916 1.00 54.59 182 SER A N 1
ATOM 1395 C CA . SER A 1 182 ? -2.552 21.673 -21.516 1.00 54.59 182 SER A CA 1
ATOM 1396 C C . SER A 1 182 ? -2.351 21.659 -20.006 1.00 54.59 182 SER A C 1
ATOM 1398 O O . SER A 1 182 ? -1.223 21.768 -19.522 1.00 54.59 182 SER A O 1
ATOM 1400 N N . PHE A 1 183 ? -3.456 21.650 -19.268 1.00 66.31 183 PHE A N 1
ATOM 1401 C CA . PHE A 1 183 ? -3.452 21.594 -17.821 1.00 66.31 183 PHE A CA 1
ATOM 1402 C C . PHE A 1 183 ? -2.738 20.300 -17.465 1.00 66.31 183 PHE A C 1
ATOM 1404 O O . PHE A 1 183 ? -3.205 19.216 -17.811 1.00 66.31 183 PHE A O 1
ATOM 1411 N N . ASP A 1 184 ? -1.552 20.417 -16.879 1.00 78.19 184 ASP A N 1
ATOM 1412 C CA . ASP A 1 184 ? -0.818 19.256 -16.414 1.00 78.19 184 ASP A CA 1
ATOM 1413 C C . ASP A 1 184 ? -1.572 18.707 -15.199 1.00 78.19 184 ASP A C 1
ATOM 1415 O O . ASP A 1 184 ? -1.559 19.350 -14.146 1.00 78.19 184 ASP A O 1
ATOM 1419 N N . PRO A 1 185 ? -2.242 17.547 -15.311 1.00 81.25 185 PRO A N 1
ATOM 1420 C CA . PRO A 1 185 ? -3.062 17.031 -14.222 1.00 81.25 185 PRO A CA 1
ATOM 1421 C C . PRO A 1 185 ? -2.207 16.641 -13.008 1.00 81.25 185 PRO A C 1
ATOM 1423 O O . PRO A 1 185 ? -2.723 16.510 -11.903 1.00 81.25 185 PRO A O 1
ATOM 1426 N N . LEU A 1 186 ? -0.888 16.495 -13.188 1.00 87.69 186 LEU A N 1
ATOM 1427 C CA . LEU A 1 186 ? 0.056 16.244 -12.106 1.00 87.69 186 LEU A CA 1
ATOM 1428 C C . LEU A 1 186 ? 0.706 17.518 -11.549 1.00 87.69 186 LEU A C 1
ATOM 1430 O O . LEU A 1 186 ? 1.582 17.420 -10.696 1.00 87.69 186 LEU A O 1
ATOM 1434 N N . ALA A 1 187 ? 0.306 18.709 -12.002 1.00 84.69 187 ALA A N 1
ATOM 1435 C CA . ALA A 1 187 ? 0.710 19.974 -11.382 1.00 84.69 187 ALA A CA 1
ATOM 1436 C C . ALA A 1 187 ? -0.168 20.353 -10.172 1.00 84.69 187 ALA A C 1
ATOM 1438 O O . ALA A 1 187 ? 0.156 21.306 -9.465 1.00 84.69 187 ALA A O 1
ATOM 1439 N N . SER A 1 188 ? -1.252 19.611 -9.921 1.00 86.81 188 SER A N 1
ATOM 1440 C CA . SER A 1 188 ? -2.157 19.841 -8.792 1.00 86.81 188 SER A CA 1
ATOM 1441 C C . SER A 1 188 ? -1.576 19.361 -7.455 1.00 86.81 188 SER A C 1
ATOM 1443 O O . SER A 1 188 ? -0.909 18.326 -7.375 1.00 86.81 188 SER A O 1
ATOM 1445 N N . SER A 1 189 ? -1.880 20.084 -6.375 1.00 87.31 189 SER A N 1
ATOM 1446 C CA . SER A 1 189 ? -1.567 19.671 -5.001 1.00 87.31 189 SER A CA 1
ATOM 1447 C C . SER A 1 189 ? -2.495 18.577 -4.462 1.00 87.31 189 SER A C 1
ATOM 1449 O O . SER A 1 189 ? -2.180 17.975 -3.439 1.00 87.31 189 SER A O 1
ATOM 1451 N N . SER A 1 190 ? -3.622 18.312 -5.128 1.00 89.38 190 SER A N 1
ATOM 1452 C CA . SER A 1 190 ? -4.649 17.353 -4.702 1.00 89.38 190 SER A CA 1
ATOM 1453 C C . SER A 1 190 ? -5.260 16.606 -5.888 1.00 89.38 190 SER A C 1
ATOM 1455 O O . SER A 1 190 ? -5.202 17.068 -7.027 1.00 89.38 190 SER A O 1
ATOM 1457 N N . TRP A 1 191 ? -5.855 15.449 -5.617 1.00 91.88 191 TRP A N 1
ATOM 1458 C CA . TRP A 1 191 ? -6.602 14.664 -6.600 1.00 91.88 191 TRP A CA 1
ATOM 1459 C C . TRP A 1 191 ? -8.063 15.136 -6.670 1.00 91.88 191 TRP A C 1
ATOM 1461 O O . TRP A 1 191 ? -8.658 15.405 -5.630 1.00 91.88 191 TRP A O 1
ATOM 1471 N N . ASP A 1 192 ? -8.651 15.198 -7.869 1.00 81.25 192 ASP A N 1
ATOM 1472 C CA . ASP A 1 192 ? -9.996 15.772 -8.097 1.00 81.25 192 ASP A CA 1
ATOM 1473 C C . ASP A 1 192 ? -11.151 14.971 -7.452 1.00 81.25 192 ASP A C 1
ATOM 1475 O O . ASP A 1 192 ? -12.250 15.493 -7.290 1.00 81.25 192 ASP A O 1
ATOM 1479 N N . GLU A 1 193 ? -10.910 13.720 -7.046 1.00 82.88 193 GLU A N 1
ATOM 1480 C CA . GLU A 1 193 ? -11.926 12.798 -6.498 1.00 82.88 193 GLU A CA 1
ATOM 1481 C C . GLU A 1 193 ? -11.447 12.066 -5.233 1.00 82.88 193 GLU A C 1
ATOM 1483 O O . GLU A 1 193 ? -12.085 11.121 -4.778 1.00 82.88 193 GLU A O 1
ATOM 1488 N N . VAL A 1 194 ? -10.311 12.474 -4.656 1.00 87.94 194 VAL A N 1
ATOM 1489 C CA . VAL A 1 194 ? -9.764 11.825 -3.457 1.00 87.94 194 VAL A CA 1
ATOM 1490 C C . VAL A 1 194 ? -9.597 12.854 -2.345 1.00 87.94 194 VAL A C 1
ATOM 1492 O O . VAL A 1 194 ? -8.847 13.818 -2.523 1.00 87.94 194 VAL A O 1
ATOM 1495 N N . PRO A 1 195 ? -10.250 12.651 -1.184 1.00 89.38 195 PRO A N 1
ATOM 1496 C CA . PRO A 1 195 ? -10.065 13.505 -0.019 1.00 89.38 195 PRO A CA 1
ATOM 1497 C C . PRO A 1 195 ? -8.594 13.603 0.402 1.00 89.38 195 PRO A C 1
ATOM 1499 O O . PRO A 1 195 ? -7.804 12.664 0.233 1.00 89.38 195 PRO A O 1
ATOM 1502 N N . ILE A 1 196 ? -8.217 14.736 0.993 1.00 88.50 196 ILE A N 1
ATOM 1503 C CA . ILE A 1 196 ? -6.833 14.993 1.418 1.00 88.50 196 ILE A CA 1
ATOM 1504 C C . ILE A 1 196 ? -6.409 13.982 2.489 1.00 88.50 196 ILE A C 1
ATOM 1506 O O . ILE A 1 196 ? -5.274 13.517 2.483 1.00 88.50 196 ILE A O 1
ATOM 1510 N N . GLU A 1 197 ? -7.338 13.568 3.348 1.00 89.44 197 GLU A N 1
ATOM 1511 C CA . GLU A 1 197 ? -7.127 12.604 4.431 1.00 89.44 197 GLU A CA 1
ATOM 1512 C C . GLU A 1 197 ? -6.730 11.221 3.905 1.00 89.44 197 GLU A C 1
ATOM 1514 O O . GLU A 1 197 ? -6.001 10.486 4.567 1.00 89.44 197 GLU A O 1
ATOM 1519 N N . ARG A 1 198 ? -7.184 10.876 2.694 1.00 91.38 198 ARG A N 1
ATOM 1520 C CA . ARG A 1 198 ? -6.853 9.613 2.025 1.00 91.38 198 ARG A CA 1
ATOM 1521 C C . ARG A 1 198 ? -5.663 9.739 1.080 1.00 91.38 198 ARG A C 1
ATOM 1523 O O . ARG A 1 198 ? -5.167 8.725 0.595 1.00 91.38 198 ARG 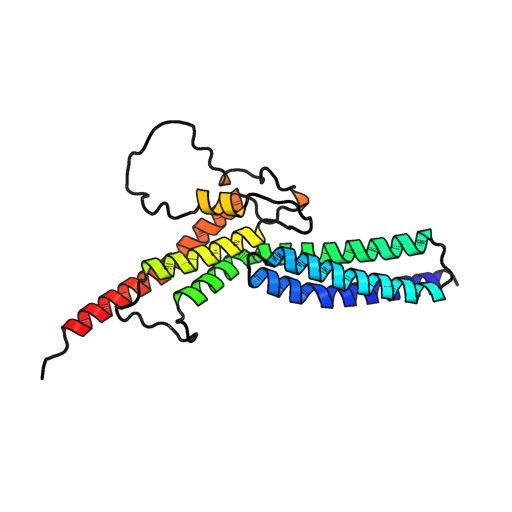A O 1
ATOM 1530 N N . THR A 1 199 ? -5.197 10.952 0.798 1.00 94.88 199 THR A N 1
ATOM 1531 C CA . THR A 1 199 ? -4.075 11.183 -0.114 1.00 94.88 199 THR A CA 1
ATOM 1532 C C . THR A 1 199 ? -2.754 10.855 0.585 1.00 94.88 199 THR A C 1
ATOM 1534 O O . THR A 1 199 ? -2.398 11.465 1.589 1.00 94.88 199 THR A O 1
ATOM 1537 N N . LEU A 1 200 ? -1.999 9.905 0.028 1.00 96.19 200 LEU A N 1
ATOM 1538 C CA . LEU A 1 200 ? -0.670 9.517 0.519 1.00 96.19 200 LEU A CA 1
ATOM 1539 C C . LEU A 1 200 ? 0.443 10.203 -0.275 1.00 96.19 200 LEU A C 1
ATOM 1541 O O . LEU A 1 200 ? 1.448 10.630 0.292 1.00 96.19 200 LEU A O 1
ATOM 1545 N N . ILE A 1 201 ? 0.254 10.311 -1.592 1.00 96.25 201 ILE A N 1
ATOM 1546 C CA . ILE A 1 201 ? 1.183 10.946 -2.523 1.00 96.25 201 ILE A CA 1
ATOM 1547 C C . ILE A 1 201 ? 0.373 11.880 -3.417 1.00 96.25 201 ILE A C 1
ATOM 1549 O O . ILE A 1 201 ? -0.554 11.467 -4.119 1.00 96.25 201 ILE A O 1
ATOM 1553 N N . THR A 1 202 ? 0.726 13.159 -3.387 1.00 95.50 202 THR A N 1
ATOM 1554 C CA . THR A 1 202 ? 0.071 14.183 -4.208 1.00 95.50 202 THR A CA 1
ATOM 1555 C C . THR A 1 202 ? 0.438 14.027 -5.690 1.00 95.50 202 THR A C 1
ATOM 1557 O O . THR A 1 202 ? 1.500 13.476 -6.006 1.00 95.50 202 THR A O 1
ATOM 1560 N N . PRO A 1 203 ? -0.370 14.556 -6.626 1.00 94.44 203 PRO A N 1
ATOM 1561 C CA . PRO A 1 203 ? -0.053 14.486 -8.054 1.00 94.44 203 PRO A CA 1
ATOM 1562 C C . PRO A 1 203 ? 1.339 15.054 -8.397 1.00 94.44 203 PRO A C 1
ATOM 1564 O O . PRO A 1 203 ? 2.112 14.423 -9.128 1.00 94.44 203 PRO A O 1
ATOM 1567 N N . VAL A 1 204 ? 1.714 16.189 -7.793 1.00 93.56 204 VAL A N 1
ATOM 1568 C CA . VAL A 1 204 ? 3.049 16.802 -7.962 1.00 93.56 204 VAL A CA 1
ATOM 1569 C C . VAL A 1 204 ? 4.165 15.891 -7.449 1.00 93.56 204 VAL A C 1
ATOM 1571 O O . VAL A 1 204 ? 5.208 15.760 -8.100 1.00 93.56 204 VAL A O 1
ATOM 1574 N N . GLN A 1 205 ? 3.959 15.218 -6.314 1.00 95.25 205 GLN A N 1
ATOM 1575 C CA . GLN A 1 205 ? 4.923 14.244 -5.800 1.00 95.25 205 GLN A CA 1
ATOM 1576 C C . GLN A 1 205 ? 5.035 13.027 -6.722 1.00 95.25 205 GLN A C 1
ATOM 1578 O O . GLN A 1 205 ? 6.158 12.628 -7.022 1.00 95.25 205 GLN A O 1
ATOM 1583 N N . CYS A 1 206 ? 3.927 12.495 -7.252 1.00 95.44 206 CYS A N 1
ATOM 1584 C CA . CYS A 1 206 ? 3.950 11.411 -8.242 1.00 95.44 206 CYS A CA 1
ATOM 1585 C C . CYS A 1 206 ? 4.807 11.779 -9.460 1.00 95.44 206 CYS A C 1
ATOM 1587 O O . CYS A 1 206 ? 5.640 10.988 -9.907 1.00 95.44 206 CYS A O 1
ATOM 1589 N N . LYS A 1 207 ? 4.665 13.009 -9.970 1.00 93.50 207 LYS A N 1
ATOM 1590 C CA . LYS A 1 207 ? 5.482 13.512 -11.082 1.00 93.50 207 LYS A CA 1
ATOM 1591 C C . LYS A 1 207 ? 6.968 13.589 -10.731 1.00 93.50 207 LYS A C 1
ATOM 1593 O O . LYS A 1 207 ? 7.808 13.214 -11.553 1.00 93.50 207 LYS A O 1
ATOM 1598 N N . SER A 1 208 ? 7.296 14.084 -9.538 1.00 94.94 208 SER A N 1
ATOM 1599 C CA . SER A 1 208 ? 8.679 14.171 -9.054 1.00 94.94 208 SER A CA 1
ATOM 1600 C C . SER A 1 208 ? 9.307 12.782 -8.890 1.00 94.94 208 SER A C 1
ATOM 1602 O O . SER A 1 208 ? 10.355 12.504 -9.476 1.00 94.94 208 SER A O 1
ATOM 1604 N N . LEU A 1 209 ? 8.608 11.877 -8.198 1.00 96.81 209 LEU A N 1
ATOM 1605 C CA . LEU A 1 209 ? 9.013 10.488 -7.981 1.00 96.81 209 LEU A CA 1
ATOM 1606 C C . LEU A 1 209 ? 9.244 9.760 -9.303 1.00 96.81 209 LEU A C 1
ATOM 1608 O O . LEU A 1 209 ? 10.258 9.090 -9.464 1.00 96.81 209 LEU A O 1
ATOM 1612 N N . TRP A 1 210 ? 8.358 9.938 -10.286 1.00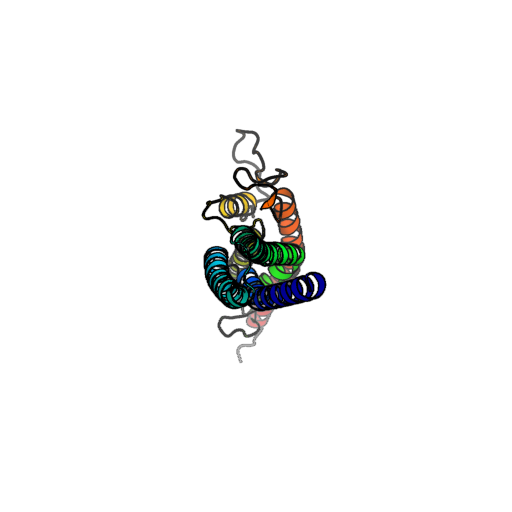 95.94 210 TRP A N 1
ATOM 1613 C CA . TRP A 1 210 ? 8.527 9.324 -11.601 1.00 95.94 210 TRP A CA 1
ATOM 1614 C C . TRP A 1 210 ? 9.749 9.846 -12.358 1.00 95.94 210 TRP A C 1
ATOM 1616 O O . TRP A 1 210 ? 10.448 9.077 -13.018 1.00 95.94 210 TRP A O 1
ATOM 1626 N N . ARG A 1 211 ? 10.028 11.153 -12.282 1.00 94.56 211 ARG A N 1
ATOM 1627 C CA . ARG A 1 211 ? 11.236 11.736 -12.887 1.00 94.56 211 ARG A CA 1
ATOM 1628 C C . ARG A 1 211 ? 12.497 11.164 -12.249 1.00 94.56 211 ARG A C 1
ATOM 1630 O O . ARG A 1 211 ? 13.388 10.746 -12.983 1.00 94.56 211 ARG A O 1
ATOM 1637 N N . GLN A 1 212 ? 12.534 11.102 -10.920 1.00 96.19 212 GLN A N 1
ATOM 1638 C CA . GLN A 1 212 ? 13.654 10.532 -10.179 1.00 96.19 212 GLN A CA 1
ATOM 1639 C C . GLN A 1 212 ? 13.840 9.043 -10.497 1.00 96.19 212 GLN A C 1
ATOM 1641 O O . GLN A 1 212 ? 14.930 8.624 -10.871 1.00 96.19 212 GLN A O 1
ATOM 1646 N N . PHE A 1 213 ? 12.761 8.261 -10.454 1.00 97.00 213 PHE A N 1
ATOM 1647 C CA . PHE A 1 213 ? 12.762 6.847 -10.823 1.00 97.00 213 PHE A CA 1
ATOM 1648 C C . PHE A 1 213 ? 13.325 6.611 -12.231 1.00 97.00 213 PHE A C 1
ATOM 1650 O O . PHE A 1 213 ? 14.164 5.730 -12.424 1.00 97.00 213 PHE A O 1
ATOM 1657 N N . LYS A 1 214 ? 12.900 7.405 -13.224 1.00 94.38 214 LYS A N 1
ATOM 1658 C CA . LYS A 1 214 ? 13.423 7.293 -14.592 1.00 94.38 214 LYS A CA 1
ATOM 1659 C C . LYS A 1 214 ? 14.918 7.584 -14.653 1.00 94.38 214 LYS A C 1
ATOM 1661 O O . LYS A 1 214 ? 15.635 6.785 -15.241 1.00 94.38 214 LYS A O 1
ATOM 1666 N N . ALA A 1 215 ? 15.373 8.669 -14.029 1.00 94.56 215 ALA A N 1
ATOM 1667 C CA . ALA A 1 215 ? 16.789 9.028 -14.009 1.00 94.56 215 ALA A CA 1
ATOM 1668 C C . ALA A 1 215 ? 17.649 7.934 -13.348 1.00 94.56 215 ALA A C 1
ATOM 1670 O O . ALA A 1 215 ? 18.686 7.549 -13.879 1.00 94.56 215 ALA A O 1
ATOM 1671 N N . GLU A 1 216 ? 17.194 7.372 -12.224 1.00 94.44 216 GLU A N 1
ATOM 1672 C CA . GLU A 1 216 ? 17.940 6.341 -11.490 1.00 94.44 216 GLU A CA 1
ATOM 1673 C C . GLU A 1 216 ? 17.944 4.965 -12.181 1.00 94.44 216 GLU A C 1
ATOM 1675 O O . GLU A 1 216 ? 18.831 4.155 -11.920 1.00 94.44 216 GLU A O 1
ATOM 1680 N N . THR A 1 217 ? 16.984 4.685 -13.068 1.00 94.25 217 THR A N 1
ATOM 1681 C CA . THR A 1 217 ? 16.900 3.411 -13.814 1.00 94.25 217 THR A CA 1
ATOM 1682 C C . THR A 1 217 ? 17.452 3.496 -15.239 1.00 94.25 217 THR A C 1
ATOM 1684 O O . THR A 1 217 ? 17.746 2.469 -15.854 1.00 94.25 217 THR A O 1
ATOM 1687 N N . GLU A 1 218 ? 17.629 4.704 -15.777 1.00 92.62 218 GLU A N 1
ATOM 1688 C CA . GLU A 1 218 ? 18.120 4.953 -17.138 1.00 92.62 218 GLU A CA 1
ATOM 1689 C C . GLU A 1 218 ? 19.517 4.376 -17.379 1.00 92.62 218 GLU A C 1
ATOM 1691 O O . GLU A 1 218 ? 19.777 3.791 -18.435 1.00 92.62 218 GLU A O 1
ATOM 1696 N N . TYR A 1 219 ? 20.397 4.466 -16.382 1.00 91.19 219 TYR A N 1
ATOM 1697 C CA . TYR A 1 219 ? 21.735 3.890 -16.469 1.00 91.19 219 TYR A CA 1
ATOM 1698 C C . TYR A 1 219 ? 21.698 2.370 -16.690 1.00 91.19 219 TYR A C 1
ATOM 1700 O O . TYR A 1 219 ? 22.375 1.859 -17.580 1.00 91.19 219 TYR A O 1
ATOM 1708 N N . THR A 1 220 ? 20.851 1.647 -15.951 1.00 90.88 220 THR A N 1
ATOM 1709 C CA . THR A 1 220 ? 20.691 0.190 -16.087 1.00 90.88 220 THR A CA 1
ATOM 1710 C C . THR A 1 220 ? 20.177 -0.201 -17.473 1.00 90.88 220 THR A C 1
ATOM 1712 O O . THR A 1 220 ? 20.660 -1.165 -18.066 1.00 90.88 220 THR A O 1
ATOM 1715 N N . VAL A 1 221 ? 19.239 0.572 -18.030 1.00 92.62 221 VAL A N 1
ATOM 1716 C CA . VAL A 1 221 ? 18.747 0.361 -19.402 1.00 92.62 221 VAL A CA 1
ATOM 1717 C C . VAL A 1 221 ? 19.858 0.603 -20.425 1.00 92.62 221 VAL A C 1
ATOM 1719 O O . VAL A 1 221 ? 20.035 -0.188 -21.349 1.00 92.62 221 VAL A O 1
ATOM 1722 N N . THR A 1 222 ? 20.647 1.660 -20.241 1.00 92.19 222 THR A N 1
ATOM 1723 C CA . THR A 1 222 ? 21.760 2.002 -21.138 1.00 92.19 222 THR A CA 1
ATOM 1724 C C . THR A 1 222 ? 22.841 0.919 -21.130 1.00 92.19 222 THR A C 1
ATOM 1726 O O . THR A 1 222 ? 23.326 0.524 -22.190 1.00 92.19 222 THR A O 1
ATOM 1729 N N . GLN A 1 223 ? 23.174 0.377 -19.954 1.00 90.44 223 GLN A N 1
ATOM 1730 C CA . GLN A 1 223 ? 24.105 -0.747 -19.829 1.00 90.44 223 GLN A CA 1
ATOM 1731 C C . GLN A 1 223 ? 23.615 -2.001 -20.557 1.00 90.44 223 GLN A C 1
ATOM 1733 O O . GLN A 1 223 ? 24.406 -2.655 -21.232 1.00 90.44 223 GLN A O 1
ATOM 1738 N N . ALA A 1 224 ? 22.324 -2.325 -20.461 1.00 89.69 224 ALA A N 1
ATOM 1739 C CA . ALA A 1 224 ? 21.747 -3.462 -21.174 1.00 89.69 224 ALA A CA 1
ATOM 1740 C C . ALA A 1 224 ? 21.878 -3.314 -22.698 1.00 89.69 224 ALA A C 1
ATOM 1742 O O . ALA A 1 224 ? 22.290 -4.253 -23.377 1.00 89.69 224 ALA A O 1
ATOM 1743 N N . ILE A 1 225 ? 21.596 -2.118 -23.229 1.00 90.25 225 ILE A N 1
ATOM 1744 C CA . ILE A 1 225 ? 21.745 -1.811 -24.661 1.00 90.25 225 ILE A CA 1
ATOM 1745 C C . ILE A 1 225 ? 23.209 -1.957 -25.094 1.00 90.25 225 ILE A C 1
ATOM 1747 O O . ILE A 1 225 ? 23.497 -2.595 -26.106 1.00 90.25 225 ILE A O 1
ATOM 1751 N N . ALA A 1 226 ? 24.147 -1.409 -24.315 1.00 89.12 226 ALA A N 1
ATOM 1752 C CA . ALA A 1 226 ? 25.576 -1.515 -24.602 1.00 89.12 226 ALA A CA 1
ATOM 1753 C C . ALA A 1 226 ? 26.076 -2.972 -24.557 1.00 89.12 226 ALA A C 1
ATOM 1755 O O . ALA A 1 226 ? 26.850 -3.391 -25.423 1.00 89.12 226 ALA A O 1
ATOM 1756 N N . ALA A 1 227 ? 25.608 -3.763 -23.587 1.00 87.88 227 ALA A N 1
ATOM 1757 C CA . ALA A 1 227 ? 25.930 -5.183 -23.475 1.00 87.88 227 ALA A CA 1
ATOM 1758 C C . ALA A 1 227 ? 25.417 -5.975 -24.688 1.00 87.88 227 ALA A C 1
ATOM 1760 O O . ALA A 1 227 ? 26.172 -6.746 -25.279 1.00 87.88 227 ALA A O 1
ATOM 1761 N N . GLN A 1 228 ? 24.177 -5.722 -25.116 1.00 87.06 228 GLN A N 1
ATOM 1762 C CA . GLN A 1 228 ? 23.589 -6.360 -26.296 1.00 87.06 228 GLN A CA 1
ATOM 1763 C C . GLN A 1 228 ? 24.337 -6.002 -27.590 1.00 87.06 228 GLN A C 1
ATOM 1765 O O . GLN A 1 228 ? 24.604 -6.874 -28.422 1.00 87.06 228 GLN A O 1
ATOM 1770 N N . ALA A 1 229 ? 24.718 -4.731 -27.753 1.00 85.88 229 ALA A N 1
ATOM 1771 C CA . ALA A 1 229 ? 25.508 -4.272 -28.895 1.00 85.88 229 ALA A CA 1
ATOM 1772 C C . ALA A 1 229 ? 26.901 -4.925 -28.923 1.00 85.88 229 ALA A C 1
ATOM 1774 O O . ALA A 1 229 ? 27.366 -5.362 -29.975 1.00 85.88 229 ALA A O 1
ATOM 1775 N N . THR A 1 230 ? 27.544 -5.054 -27.758 1.00 83.88 230 THR A N 1
ATOM 1776 C CA . THR A 1 230 ? 28.849 -5.719 -27.622 1.00 83.88 230 THR A CA 1
ATOM 1777 C C . THR A 1 230 ? 28.756 -7.203 -27.970 1.00 83.88 230 THR A C 1
ATOM 1779 O O . THR A 1 230 ? 29.568 -7.698 -28.748 1.00 83.88 230 THR A O 1
ATOM 1782 N N . PHE A 1 231 ? 27.741 -7.905 -27.457 1.00 81.75 231 PHE A N 1
ATOM 1783 C CA . PHE A 1 231 ? 27.509 -9.316 -27.774 1.00 81.75 231 PHE A CA 1
ATOM 1784 C C . PHE A 1 231 ? 27.296 -9.531 -29.277 1.00 81.75 231 PHE A C 1
ATOM 1786 O O . PHE A 1 231 ? 27.917 -10.411 -29.873 1.00 81.75 231 PHE A O 1
ATOM 1793 N N . SER A 1 232 ? 26.479 -8.678 -29.901 1.00 76.88 232 SER A N 1
ATOM 1794 C CA . SER A 1 232 ? 26.226 -8.722 -31.344 1.00 76.88 232 SER A CA 1
ATOM 1795 C C . SER A 1 232 ? 27.527 -8.558 -32.139 1.00 76.88 232 SER A C 1
ATOM 1797 O O . SER A 1 232 ? 27.822 -9.378 -33.006 1.00 76.88 232 SER A O 1
ATOM 1799 N N . ASN A 1 233 ? 28.368 -7.582 -31.783 1.00 74.19 233 ASN A N 1
ATOM 1800 C CA . ASN A 1 233 ? 29.665 -7.366 -32.433 1.00 74.19 233 ASN A CA 1
ATOM 1801 C C . ASN A 1 233 ? 30.646 -8.536 -32.231 1.00 74.19 233 ASN A C 1
ATOM 1803 O O . ASN A 1 233 ? 31.347 -8.907 -33.169 1.00 74.19 233 ASN A O 1
ATOM 1807 N N . CYS A 1 234 ? 30.686 -9.150 -31.044 1.00 71.38 234 CYS A N 1
ATOM 1808 C CA . CYS A 1 234 ? 31.525 -10.326 -30.784 1.00 71.38 234 CYS A CA 1
ATOM 1809 C C . CYS A 1 234 ? 31.048 -11.576 -31.539 1.00 71.38 234 CYS A C 1
ATOM 1811 O O . CYS A 1 234 ? 31.878 -12.346 -32.015 1.00 71.38 234 CYS A O 1
ATOM 1813 N N . SER A 1 235 ? 29.735 -11.770 -31.692 1.00 62.69 235 SER A N 1
ATOM 1814 C CA . SER A 1 235 ? 29.179 -12.902 -32.449 1.00 62.69 235 SER A CA 1
ATOM 1815 C C . SER A 1 235 ? 29.515 -12.857 -33.946 1.00 62.69 235 SER A C 1
ATOM 1817 O O . SER A 1 235 ? 29.598 -13.896 -34.589 1.00 62.69 235 SER A O 1
ATOM 1819 N N . LEU A 1 236 ? 29.782 -11.665 -34.492 1.00 59.84 236 LEU A N 1
ATOM 1820 C CA . LEU A 1 236 ? 30.227 -11.475 -35.877 1.00 59.84 236 LEU A CA 1
ATOM 1821 C C . LEU A 1 236 ? 31.731 -11.740 -36.076 1.00 59.84 236 LEU A C 1
ATOM 1823 O O . LEU A 1 236 ? 32.194 -11.789 -37.213 1.00 59.84 236 LEU A O 1
ATOM 1827 N N . LEU A 1 237 ? 32.496 -11.903 -34.991 1.00 58.53 237 LEU A N 1
ATOM 1828 C CA . LEU A 1 237 ? 33.951 -12.101 -35.006 1.00 58.53 237 LEU A CA 1
ATOM 1829 C C . LEU A 1 237 ? 34.375 -13.562 -34.767 1.00 58.53 237 LEU A C 1
ATOM 1831 O O . LEU A 1 237 ? 35.572 -13.835 -34.686 1.00 58.53 237 LEU A O 1
ATOM 1835 N N . THR A 1 238 ? 33.444 -14.517 -34.657 1.00 49.62 238 THR A N 1
ATOM 1836 C CA . THR A 1 238 ? 33.808 -15.939 -34.544 1.00 49.62 238 THR A CA 1
ATOM 1837 C C . THR A 1 238 ? 34.363 -16.459 -35.877 1.00 49.62 238 THR A C 1
ATOM 1839 O O . THR A 1 238 ? 33.646 -16.387 -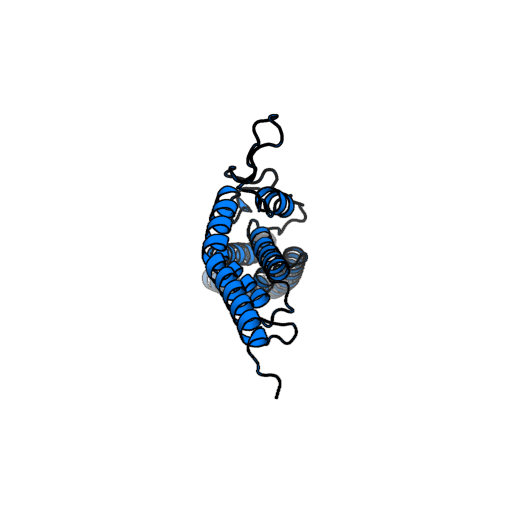36.879 1.00 49.62 238 THR A O 1
ATOM 1842 N N . PRO A 1 239 ? 35.597 -17.003 -35.926 1.00 47.69 239 PRO A N 1
ATOM 1843 C CA . PRO A 1 239 ? 36.135 -17.602 -37.140 1.00 47.69 239 PRO A CA 1
ATOM 1844 C C . PRO A 1 239 ? 35.312 -18.839 -37.495 1.00 47.69 239 PRO A C 1
ATOM 1846 O O . PRO A 1 239 ? 35.120 -19.720 -36.656 1.00 47.69 239 PRO A O 1
ATOM 1849 N N . VAL A 1 240 ? 34.844 -18.907 -38.739 1.00 45.88 240 VAL A N 1
ATOM 1850 C CA . VAL A 1 240 ? 34.396 -20.163 -39.340 1.00 45.88 240 VAL A CA 1
ATOM 1851 C C . VAL A 1 240 ? 35.651 -21.024 -39.497 1.00 45.88 240 VAL A C 1
ATOM 1853 O O . VAL A 1 240 ? 36.484 -20.728 -40.353 1.00 45.88 240 VAL A O 1
ATOM 1856 N N . PHE A 1 241 ? 35.830 -22.003 -38.609 1.00 42.84 241 PHE A N 1
ATOM 1857 C CA . PHE A 1 241 ? 36.798 -23.088 -38.784 1.00 42.84 241 PHE A CA 1
ATOM 1858 C C . PHE A 1 241 ? 36.172 -24.212 -39.606 1.00 42.84 241 PHE A C 1
ATOM 1860 O O . PHE A 1 241 ? 34.978 -24.511 -39.368 1.00 42.84 241 PHE A O 1
#

Mean predicted aligned error: 7.88 Å